Protein AF-A0A940USJ8-F1 (afdb_monomer)

Secondary structure (DSSP, 8-state):
-----------------SSSS-TTB----GGGHHHHHHHHHHHHHTT--HHHHHHHHTBTT----GGGTT---TT--TTSTTT-TTSHHHHHHHHHHHHHTHHHHHHHHHHH---HHHHHHHHHHHHTTTT----EEHHHHHHHHHHS-STTHHHHHHHHHHHHHHHHHHT--GGG-EE-TTS-BTTTTB-HHHHHHH---SSSSS---TTSHHHHHHHHHHHHHHTT--TT-HHHHHHHHHHHSS-HHHHHHHHHHHHHHHS----

Structure (mmCIF, N/CA/C/O backbone):
data_AF-A0A940USJ8-F1
#
_entry.id   AF-A0A940USJ8-F1
#
loop_
_atom_site.group_PDB
_atom_site.id
_atom_site.type_symbol
_atom_site.label_atom_id
_atom_site.label_alt_id
_atom_site.label_comp_id
_atom_site.label_asym_id
_atom_site.label_entity_id
_atom_site.label_seq_i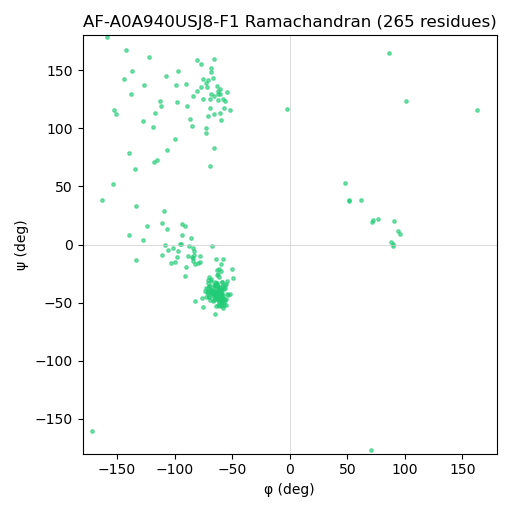d
_atom_site.pdbx_PDB_ins_code
_atom_site.Cartn_x
_atom_site.Cartn_y
_atom_site.Cartn_z
_atom_site.occupancy
_atom_site.B_iso_or_equiv
_atom_site.auth_seq_id
_atom_site.auth_comp_id
_atom_site.auth_asym_id
_atom_site.auth_atom_id
_atom_site.pdbx_PDB_model_num
ATOM 1 N N . MET A 1 1 ? 28.687 -50.862 -73.083 1.00 39.03 1 MET A N 1
ATOM 2 C CA . MET A 1 1 ? 29.934 -50.307 -72.510 1.00 39.03 1 MET A CA 1
ATOM 3 C C . MET A 1 1 ? 29.556 -49.550 -71.235 1.00 39.03 1 MET A C 1
ATOM 5 O O . MET A 1 1 ? 28.632 -48.756 -71.301 1.00 39.03 1 MET A O 1
ATOM 9 N N . ARG A 1 2 ? 30.166 -49.928 -70.097 1.00 40.44 2 ARG A N 1
ATOM 10 C CA . ARG A 1 2 ? 30.132 -49.357 -68.721 1.00 40.44 2 ARG A CA 1
ATOM 11 C C . ARG A 1 2 ? 29.301 -48.071 -68.507 1.00 40.44 2 ARG A C 1
ATOM 13 O O . ARG A 1 2 ? 29.588 -47.053 -69.109 1.00 40.44 2 ARG A O 1
ATOM 20 N N . SER A 1 3 ? 28.243 -48.103 -67.696 1.00 40.50 3 SER A N 1
ATOM 21 C CA . SER A 1 3 ? 28.221 -47.980 -66.218 1.00 40.50 3 SER A CA 1
ATOM 22 C C . SER A 1 3 ? 27.811 -46.575 -65.763 1.00 40.50 3 SER A C 1
ATOM 24 O O . SER A 1 3 ? 28.526 -45.624 -66.061 1.00 40.50 3 SER A O 1
ATOM 26 N N . ARG A 1 4 ? 26.759 -46.473 -64.944 1.00 50.06 4 ARG A N 1
ATOM 27 C CA . ARG A 1 4 ? 26.816 -46.052 -63.527 1.00 50.06 4 ARG A CA 1
ATOM 28 C C . ARG A 1 4 ? 25.423 -45.646 -63.053 1.00 50.06 4 ARG A C 1
ATOM 30 O O . ARG A 1 4 ? 24.848 -44.673 -63.523 1.00 50.06 4 ARG A O 1
ATOM 37 N N . HIS A 1 5 ? 24.922 -46.410 -62.089 1.00 48.16 5 HIS A N 1
ATOM 38 C CA . HIS A 1 5 ? 23.866 -45.977 -61.189 1.00 48.16 5 HIS A CA 1
ATOM 39 C C . HIS A 1 5 ? 24.369 -44.787 -60.367 1.00 48.16 5 HIS A C 1
ATOM 41 O O . HIS A 1 5 ? 25.461 -44.851 -59.800 1.00 48.16 5 HIS A O 1
ATOM 47 N N . ILE A 1 6 ? 23.563 -43.732 -60.287 1.00 50.25 6 ILE A N 1
ATOM 48 C CA . ILE A 1 6 ? 23.700 -42.677 -59.284 1.00 50.25 6 ILE A CA 1
ATOM 49 C C . ILE A 1 6 ? 22.474 -42.811 -58.372 1.00 50.25 6 ILE A C 1
ATOM 51 O O . ILE A 1 6 ? 21.353 -42.725 -58.878 1.00 50.25 6 ILE A O 1
ATOM 55 N N . PRO A 1 7 ? 22.639 -43.064 -57.063 1.00 48.56 7 PRO A N 1
ATOM 56 C CA . PRO A 1 7 ? 21.523 -43.031 -56.135 1.00 48.56 7 PRO A CA 1
ATOM 57 C C . PRO A 1 7 ? 21.164 -41.567 -55.862 1.00 48.56 7 PRO A C 1
ATOM 59 O O . PRO A 1 7 ? 22.016 -40.775 -55.461 1.00 48.56 7 PRO A O 1
ATOM 62 N N . PHE A 1 8 ? 19.902 -41.200 -56.080 1.00 43.88 8 PHE A N 1
ATOM 63 C CA . PHE A 1 8 ? 19.371 -39.929 -55.597 1.00 43.88 8 PHE A CA 1
ATOM 64 C C . PHE A 1 8 ? 19.214 -40.044 -54.077 1.00 43.88 8 PHE A C 1
ATOM 66 O O . PHE A 1 8 ? 18.302 -40.696 -53.571 1.00 43.88 8 PHE A O 1
ATOM 73 N N . ILE A 1 9 ? 20.176 -39.476 -53.353 1.00 49.91 9 ILE A N 1
ATOM 74 C CA . ILE A 1 9 ? 20.142 -39.327 -51.901 1.00 49.91 9 ILE A CA 1
ATOM 75 C C . ILE A 1 9 ? 19.043 -38.319 -51.550 1.00 49.91 9 ILE A C 1
ATOM 77 O O . ILE A 1 9 ? 18.984 -37.223 -52.107 1.00 49.91 9 ILE A O 1
ATOM 81 N N . PHE A 1 10 ? 18.182 -38.713 -50.613 1.00 44.41 10 PHE A N 1
ATOM 82 C CA . PHE A 1 10 ? 17.240 -37.846 -49.916 1.00 44.41 10 PHE A CA 1
ATOM 83 C C . PHE A 1 10 ? 17.974 -36.635 -49.324 1.00 44.41 10 PHE A C 1
ATOM 85 O O . PHE A 1 10 ? 18.768 -36.782 -48.398 1.00 44.41 10 PHE A O 1
ATOM 92 N N . ALA A 1 11 ? 17.660 -35.437 -49.807 1.00 43.72 11 ALA A N 1
ATOM 93 C CA . ALA A 1 11 ? 17.915 -34.196 -49.089 1.00 43.72 11 ALA A CA 1
ATOM 94 C C . ALA A 1 11 ? 16.569 -33.672 -48.579 1.00 43.72 11 ALA A C 1
ATOM 96 O O . ALA A 1 11 ? 15.933 -32.827 -49.202 1.00 43.72 11 ALA A O 1
ATOM 97 N N . VAL A 1 12 ? 16.102 -34.212 -47.450 1.00 43.66 12 VAL A N 1
ATOM 98 C CA . VAL A 1 12 ? 15.112 -33.502 -46.634 1.00 43.66 12 VAL A CA 1
ATOM 99 C C . VAL A 1 12 ? 15.887 -32.373 -45.971 1.00 43.66 12 VAL A C 1
ATOM 101 O O . VAL A 1 12 ? 16.593 -32.586 -44.987 1.00 43.66 12 VAL A O 1
ATOM 104 N N . SER A 1 13 ? 15.840 -31.188 -46.578 1.00 48.38 13 SER A N 1
ATOM 105 C CA . SER A 1 13 ? 16.398 -29.976 -45.994 1.00 48.38 13 SER A CA 1
ATOM 106 C C . SER A 1 13 ? 15.713 -29.713 -44.659 1.00 48.38 13 SER A C 1
ATOM 108 O O . SER A 1 13 ? 14.549 -29.327 -44.583 1.00 48.38 13 SER A O 1
ATOM 110 N N . LEU A 1 14 ? 16.480 -29.959 -43.605 1.00 50.84 14 LEU A N 1
ATOM 111 C CA . LEU A 1 14 ? 16.203 -29.622 -42.225 1.00 50.84 14 LEU A CA 1
ATOM 112 C C . LEU A 1 14 ? 16.196 -28.087 -42.096 1.00 50.84 14 LEU A C 1
ATOM 114 O O . LEU A 1 14 ? 17.203 -27.479 -41.755 1.00 50.84 14 LEU A O 1
ATOM 118 N N . VAL A 1 15 ? 15.074 -27.444 -42.419 1.00 50.72 15 VAL A N 1
ATOM 119 C CA . VAL A 1 15 ? 14.827 -26.031 -42.085 1.00 50.72 15 VAL A CA 1
ATOM 120 C C . VAL A 1 15 ? 13.664 -25.993 -41.109 1.00 50.72 15 VAL A C 1
ATOM 122 O O . VAL A 1 15 ? 12.536 -25.659 -41.454 1.00 50.72 15 VAL A O 1
ATOM 125 N N . LEU A 1 16 ? 13.933 -26.421 -39.879 1.00 50.66 16 LEU A N 1
ATOM 126 C CA . LEU A 1 16 ? 13.013 -26.225 -38.763 1.00 50.66 16 LEU A CA 1
ATOM 127 C C . LEU A 1 16 ? 13.778 -26.184 -37.436 1.00 50.66 16 LEU A C 1
ATOM 129 O O . LEU A 1 16 ? 13.484 -26.919 -36.504 1.00 50.66 16 LEU A O 1
ATOM 133 N N . ILE A 1 17 ? 14.805 -25.337 -37.360 1.00 51.78 17 ILE A N 1
ATOM 134 C CA . ILE A 1 17 ? 15.464 -24.999 -36.094 1.00 51.78 17 ILE A CA 1
ATOM 135 C C . ILE A 1 17 ? 15.768 -23.501 -36.113 1.00 51.78 17 ILE A C 1
ATOM 137 O O . ILE A 1 17 ? 16.884 -23.121 -36.419 1.00 51.78 17 ILE A O 1
ATOM 141 N N . PHE A 1 18 ? 14.764 -22.656 -35.858 1.00 48.06 18 PHE A N 1
ATOM 142 C CA . PHE A 1 18 ? 14.950 -21.266 -35.392 1.00 48.06 18 PHE A CA 1
ATOM 143 C C . PHE A 1 18 ? 13.657 -20.679 -34.781 1.00 48.06 18 PHE A C 1
ATOM 145 O O . PHE A 1 18 ? 13.347 -19.511 -34.967 1.00 48.06 18 PHE A O 1
ATOM 152 N N . VAL A 1 19 ? 12.873 -21.477 -34.041 1.00 49.56 19 VAL A N 1
ATOM 153 C CA . VAL A 1 19 ? 11.724 -20.958 -33.252 1.00 49.56 19 VAL A CA 1
ATOM 154 C C . VAL A 1 19 ? 11.718 -21.528 -31.825 1.00 49.56 19 VAL A C 1
ATOM 156 O O . VAL A 1 19 ? 10.674 -21.779 -31.242 1.00 49.56 19 VAL A O 1
ATOM 159 N N . LEU A 1 20 ? 12.891 -21.788 -31.242 1.00 47.47 20 LEU A N 1
ATOM 160 C CA . LEU A 1 20 ? 12.992 -22.320 -29.870 1.00 47.47 20 LEU A CA 1
ATOM 161 C C . LEU A 1 20 ? 13.859 -21.465 -28.931 1.00 47.47 20 LEU A C 1
ATOM 163 O O . LEU A 1 20 ? 14.241 -21.945 -27.870 1.00 47.47 20 LEU A O 1
ATOM 167 N N . ALA A 1 21 ? 14.156 -20.209 -29.287 1.00 46.72 21 ALA A N 1
ATOM 168 C CA . ALA A 1 21 ? 14.971 -19.324 -28.444 1.00 46.72 21 ALA A CA 1
ATOM 169 C C . ALA A 1 21 ? 14.173 -18.306 -27.599 1.00 46.72 21 ALA A C 1
ATOM 171 O O . ALA A 1 21 ? 14.727 -17.783 -26.640 1.00 46.72 21 ALA A O 1
ATOM 172 N N . ASP A 1 22 ? 12.886 -18.063 -27.873 1.00 53.19 22 ASP A N 1
ATOM 173 C CA . ASP A 1 22 ? 12.157 -16.928 -27.267 1.00 53.19 22 ASP A CA 1
ATOM 174 C C . ASP A 1 22 ? 11.068 -17.292 -26.251 1.00 53.19 22 ASP A C 1
ATOM 176 O O . ASP A 1 22 ? 10.224 -16.469 -25.917 1.00 53.19 22 ASP A O 1
ATOM 180 N N . LEU A 1 23 ? 11.083 -18.502 -25.687 1.00 54.12 23 LEU A N 1
ATOM 181 C CA . LEU A 1 23 ? 10.132 -18.839 -24.613 1.00 54.12 23 LEU A CA 1
ATOM 182 C C . LEU A 1 23 ? 10.521 -18.260 -23.241 1.00 54.12 23 LEU A C 1
ATOM 184 O O . LEU A 1 23 ? 9.711 -18.306 -22.320 1.00 54.12 23 LEU A O 1
ATOM 188 N N . ASN A 1 24 ? 11.734 -17.713 -23.101 1.00 64.31 24 ASN A N 1
ATOM 189 C CA . ASN A 1 24 ? 12.265 -17.233 -21.820 1.00 64.31 24 ASN A CA 1
ATOM 190 C C . ASN A 1 24 ? 12.355 -15.704 -21.702 1.00 64.31 24 ASN A C 1
ATOM 192 O O . ASN A 1 24 ? 12.769 -15.219 -20.651 1.00 64.31 24 ASN A O 1
ATOM 196 N N . HIS A 1 25 ? 11.959 -14.953 -22.734 1.00 78.81 25 HIS A N 1
ATOM 197 C CA . HIS A 1 25 ? 11.956 -13.491 -22.703 1.00 78.81 25 HIS A CA 1
ATOM 198 C C . HIS A 1 25 ? 10.533 -12.945 -22.605 1.00 78.81 25 HIS A C 1
ATOM 200 O O . HIS A 1 25 ? 9.595 -13.514 -23.166 1.00 78.81 25 HIS A O 1
ATOM 206 N N . ALA A 1 26 ? 10.362 -11.833 -21.893 1.00 86.44 26 ALA A N 1
ATOM 207 C CA . ALA A 1 26 ? 9.097 -11.116 -21.894 1.00 86.44 26 ALA A CA 1
ATOM 208 C C . ALA A 1 26 ? 8.740 -10.653 -23.308 1.00 86.44 26 ALA A C 1
ATOM 210 O O . ALA A 1 26 ? 9.523 -9.984 -23.981 1.00 86.44 26 ALA A O 1
ATOM 211 N N . TYR A 1 27 ? 7.516 -10.964 -23.727 1.00 89.50 27 TYR A N 1
ATOM 212 C CA . TYR A 1 27 ? 6.930 -10.365 -24.914 1.00 89.50 27 TYR A CA 1
ATOM 213 C C . TYR A 1 27 ? 6.193 -9.081 -24.526 1.00 89.50 27 TYR A C 1
ATOM 215 O O . TYR A 1 27 ? 5.224 -9.109 -23.764 1.00 89.50 27 TYR A O 1
ATOM 223 N N . VAL A 1 28 ? 6.636 -7.958 -25.086 1.00 92.62 28 VAL A N 1
ATOM 224 C CA . VAL A 1 28 ? 5.961 -6.663 -24.982 1.00 92.62 28 VAL A CA 1
ATOM 225 C C . VAL A 1 28 ? 5.454 -6.301 -26.372 1.00 92.62 28 VAL A C 1
ATOM 227 O O . VAL A 1 28 ? 6.231 -6.273 -27.324 1.00 92.62 28 VAL A O 1
ATOM 230 N N . ASP A 1 29 ? 4.147 -6.053 -26.496 1.00 93.38 29 ASP A N 1
ATOM 231 C CA . ASP A 1 29 ? 3.552 -5.626 -27.767 1.00 93.38 29 ASP A CA 1
ATOM 232 C C . ASP A 1 29 ? 4.288 -4.371 -28.280 1.00 93.38 29 ASP A C 1
ATOM 234 O O . ASP A 1 29 ? 4.468 -3.429 -27.497 1.00 93.38 29 ASP A O 1
ATOM 238 N N . PRO A 1 30 ? 4.707 -4.324 -29.562 1.00 95.88 30 PRO A N 1
ATOM 239 C CA . PRO A 1 30 ? 5.408 -3.177 -30.137 1.00 95.88 30 PRO A CA 1
ATOM 240 C C . PRO A 1 30 ? 4.735 -1.823 -29.885 1.00 95.88 30 PRO A C 1
ATOM 242 O O . PRO A 1 30 ? 5.433 -0.818 -29.761 1.00 95.88 30 PRO A O 1
ATOM 245 N N . VAL A 1 31 ? 3.404 -1.779 -29.741 1.00 96.00 31 VAL A N 1
ATOM 246 C CA . VAL A 1 31 ? 2.665 -0.545 -29.414 1.00 96.00 31 VAL A CA 1
ATOM 247 C C . VAL A 1 31 ? 3.065 0.062 -28.059 1.00 96.00 31 VAL A C 1
ATOM 249 O O . VAL A 1 31 ? 2.862 1.251 -27.823 1.00 96.00 31 VAL A O 1
ATOM 252 N N . TYR A 1 32 ? 3.646 -0.736 -27.161 1.00 96.69 32 TYR A N 1
ATOM 253 C CA . TYR A 1 32 ? 4.083 -0.328 -25.826 1.00 96.69 32 TYR A CA 1
ATOM 254 C C . TYR A 1 32 ? 5.595 -0.089 -25.724 1.00 96.69 32 TYR A C 1
ATOM 256 O O . TYR A 1 32 ? 6.074 0.326 -24.664 1.00 96.69 32 TYR A O 1
ATOM 264 N N . GLN A 1 33 ? 6.356 -0.322 -26.797 1.00 95.69 33 GLN A N 1
ATOM 265 C CA . GLN A 1 33 ? 7.817 -0.281 -26.746 1.00 95.69 33 GLN A CA 1
ATOM 266 C C . GLN A 1 33 ? 8.356 1.120 -26.427 1.00 95.69 33 GLN A C 1
ATOM 268 O O . GLN A 1 33 ? 9.269 1.250 -25.614 1.00 95.69 33 GLN A O 1
ATOM 273 N N . ASP A 1 34 ? 7.764 2.174 -26.991 1.00 96.38 34 ASP A N 1
ATOM 274 C CA . ASP A 1 34 ? 8.195 3.553 -26.727 1.00 96.38 34 ASP A CA 1
ATOM 275 C C . ASP A 1 34 ? 7.987 3.944 -25.258 1.00 96.38 34 ASP A C 1
ATOM 277 O O . ASP A 1 34 ? 8.869 4.536 -24.629 1.00 96.38 34 ASP A O 1
ATOM 281 N N . GLY A 1 35 ? 6.856 3.543 -24.671 1.00 97.12 35 GLY A N 1
ATOM 282 C CA . GLY A 1 35 ? 6.578 3.760 -23.253 1.00 97.12 35 GLY A CA 1
ATOM 283 C C . GLY A 1 35 ? 7.529 2.977 -22.343 1.00 97.12 35 GLY A C 1
ATOM 284 O O . GLY A 1 35 ? 7.972 3.498 -21.317 1.00 97.12 35 GLY A O 1
ATOM 285 N N . LEU A 1 36 ? 7.894 1.750 -22.730 1.00 97.81 36 LEU A N 1
ATOM 286 C CA . LEU A 1 36 ? 8.891 0.951 -22.016 1.00 97.81 36 LEU A CA 1
ATOM 287 C C . LEU A 1 36 ? 10.286 1.586 -22.098 1.00 97.81 36 LEU A C 1
ATOM 289 O O . LEU A 1 36 ? 10.973 1.671 -21.080 1.00 97.81 36 LEU A O 1
ATOM 293 N N . ASN A 1 37 ? 10.681 2.086 -23.269 1.00 96.81 37 ASN A N 1
ATOM 294 C CA . ASN A 1 37 ? 11.950 2.788 -23.457 1.00 96.81 37 ASN A CA 1
ATOM 295 C C . ASN A 1 37 ? 12.017 4.051 -22.583 1.00 96.81 37 ASN A C 1
ATOM 297 O O . ASN A 1 37 ? 13.026 4.291 -21.918 1.00 96.81 37 ASN A O 1
ATOM 301 N N . LEU A 1 38 ? 10.930 4.828 -22.522 1.00 96.88 38 LEU A N 1
ATOM 302 C CA . LEU A 1 38 ? 10.842 6.008 -21.661 1.00 96.88 38 LEU A CA 1
ATOM 303 C C . LEU A 1 38 ? 10.936 5.645 -20.171 1.00 96.88 38 LEU A C 1
ATOM 305 O O . LEU A 1 38 ? 11.656 6.307 -19.424 1.00 96.88 38 LEU A O 1
ATOM 309 N N . LEU A 1 39 ? 10.242 4.588 -19.734 1.00 98.12 39 LEU A N 1
ATOM 310 C CA . LEU A 1 39 ? 10.339 4.094 -18.359 1.00 98.12 39 LEU A CA 1
ATOM 311 C C . LEU A 1 39 ? 11.780 3.691 -18.013 1.00 98.12 39 LEU A C 1
ATOM 313 O O . LEU A 1 39 ? 12.292 4.112 -16.977 1.00 98.12 39 LEU A O 1
ATOM 317 N N . GLN A 1 40 ? 12.447 2.918 -18.873 1.00 98.25 40 GLN A N 1
ATOM 318 C CA . GLN A 1 40 ? 13.834 2.504 -18.647 1.00 98.25 40 GLN A CA 1
ATOM 319 C C . GLN A 1 40 ? 14.789 3.703 -18.594 1.00 98.25 40 GLN A C 1
ATOM 321 O O . GLN A 1 40 ? 15.638 3.758 -17.707 1.00 98.25 40 GLN A O 1
ATOM 326 N N . LEU A 1 41 ? 14.602 4.704 -19.459 1.00 97.56 41 LEU A N 1
ATOM 327 C CA . LEU A 1 41 ? 15.381 5.942 -19.425 1.00 97.56 41 LEU A CA 1
ATOM 328 C C . LEU A 1 41 ? 15.216 6.687 -18.088 1.00 97.56 41 LEU A C 1
ATOM 330 O O . LEU A 1 41 ? 16.193 7.164 -17.509 1.00 97.56 41 LEU A O 1
ATOM 334 N N . ASP A 1 42 ? 13.989 6.788 -17.574 1.00 97.12 42 ASP A N 1
ATOM 335 C CA . ASP A 1 42 ? 13.722 7.436 -16.286 1.00 97.12 42 ASP A CA 1
ATOM 336 C C . ASP A 1 42 ? 14.283 6.640 -15.098 1.00 97.12 42 ASP A C 1
ATOM 338 O O . ASP A 1 42 ? 14.714 7.237 -14.109 1.00 97.12 42 ASP A O 1
ATOM 342 N N . LEU A 1 43 ? 14.340 5.310 -15.192 1.00 98.19 43 LEU A N 1
ATOM 343 C CA . LEU A 1 43 ? 15.004 4.466 -14.198 1.00 98.19 43 LEU A CA 1
ATOM 344 C C . LEU A 1 43 ? 16.531 4.623 -14.253 1.00 98.19 43 LEU A C 1
ATOM 346 O O . LEU A 1 43 ? 17.166 4.760 -13.209 1.00 98.19 43 LEU A O 1
ATOM 350 N N . GLN A 1 44 ? 17.131 4.712 -15.441 1.00 97.94 44 GLN A N 1
ATOM 351 C CA . GLN A 1 44 ? 18.568 4.986 -15.579 1.00 97.94 44 GLN A CA 1
ATOM 352 C C . GLN A 1 44 ? 18.962 6.320 -14.936 1.00 97.94 44 GLN A C 1
ATOM 354 O O . GLN A 1 44 ? 19.952 6.386 -14.207 1.00 97.94 44 GLN A O 1
ATOM 359 N N . LYS A 1 45 ? 18.149 7.374 -15.107 1.00 96.81 45 LYS A N 1
ATOM 360 C CA . LYS A 1 45 ? 18.353 8.668 -14.422 1.00 96.81 45 LYS A CA 1
ATOM 361 C C . LYS A 1 45 ? 18.314 8.557 -12.895 1.00 96.81 45 LYS A C 1
ATOM 363 O O . LYS A 1 45 ? 18.863 9.414 -12.210 1.00 96.81 45 LYS A O 1
ATOM 368 N N . GLN A 1 46 ? 17.668 7.523 -12.360 1.00 95.12 46 GLN A N 1
ATOM 369 C CA . GLN A 1 46 ? 17.605 7.232 -10.927 1.00 95.12 46 GLN A CA 1
ATOM 370 C C . GLN A 1 46 ? 18.695 6.260 -10.448 1.00 95.12 46 GLN A C 1
ATOM 372 O O . GLN A 1 46 ? 18.670 5.848 -9.289 1.00 95.12 46 GLN A O 1
ATOM 377 N N . GLY A 1 47 ? 19.662 5.922 -11.308 1.00 95.81 47 GLY A N 1
ATOM 378 C CA . GLY A 1 47 ? 20.850 5.149 -10.946 1.00 95.81 47 GLY A CA 1
ATOM 379 C C . GLY A 1 47 ? 20.758 3.646 -11.208 1.00 95.81 47 GLY A C 1
ATOM 380 O O . GLY A 1 47 ? 21.649 2.919 -10.774 1.00 95.81 47 GLY A O 1
ATOM 381 N N . PHE A 1 48 ? 19.721 3.168 -11.903 1.00 97.75 48 PHE A N 1
ATOM 382 C CA . PHE A 1 48 ? 19.665 1.775 -12.352 1.00 97.75 48 PHE A CA 1
ATOM 383 C C . PHE A 1 48 ? 20.559 1.557 -13.577 1.00 97.75 48 PHE A C 1
ATOM 385 O O . PHE A 1 48 ? 20.554 2.344 -14.525 1.00 97.75 48 PHE A O 1
ATOM 392 N N . THR A 1 49 ? 21.321 0.470 -13.571 1.00 97.94 49 THR A N 1
ATOM 393 C CA . THR A 1 49 ? 22.169 0.068 -14.698 1.00 97.94 49 THR A CA 1
ATOM 394 C C . THR A 1 49 ? 21.338 -0.564 -15.814 1.00 97.94 49 THR A C 1
ATOM 396 O O . THR A 1 49 ? 20.281 -1.144 -15.573 1.00 97.94 49 THR A O 1
ATOM 399 N N . SER A 1 50 ? 21.830 -0.513 -17.055 1.00 96.44 50 SER A N 1
ATOM 400 C CA . SER A 1 50 ? 21.163 -1.182 -18.183 1.00 96.44 50 SER A CA 1
ATOM 401 C C . SER A 1 50 ? 21.015 -2.691 -17.975 1.00 96.44 50 SER A C 1
ATOM 403 O O . SER A 1 50 ? 20.030 -3.268 -18.425 1.00 96.44 50 SER A O 1
ATOM 405 N N . GLU A 1 51 ? 21.961 -3.327 -17.279 1.00 96.25 51 GLU A N 1
ATOM 406 C CA . GLU A 1 51 ? 21.900 -4.753 -16.942 1.00 96.25 51 GLU A CA 1
ATOM 407 C C . GLU A 1 51 ? 20.743 -5.053 -15.980 1.00 96.25 51 GLU A C 1
ATOM 409 O O . GLU A 1 51 ? 19.933 -5.934 -16.258 1.00 96.25 51 GLU A O 1
ATOM 414 N N . GLU A 1 52 ? 20.593 -4.275 -14.902 1.00 96.25 52 GLU A N 1
ATOM 415 C CA . GLU A 1 52 ? 19.472 -4.426 -13.962 1.00 96.25 52 GLU A CA 1
ATOM 416 C C . GLU A 1 52 ? 18.119 -4.282 -14.663 1.00 96.25 52 GLU A C 1
ATOM 418 O O . GLU A 1 52 ? 17.209 -5.079 -14.435 1.00 96.25 52 GLU A O 1
ATOM 423 N N . LEU A 1 53 ? 17.988 -3.288 -15.543 1.00 97.50 53 LEU A N 1
ATOM 424 C CA . LEU A 1 53 ? 16.749 -3.063 -16.284 1.00 97.50 53 LEU A CA 1
ATOM 425 C C . LEU A 1 53 ? 16.486 -4.169 -17.305 1.00 97.50 53 LEU A C 1
ATOM 427 O O . LEU A 1 53 ? 15.347 -4.614 -17.430 1.00 97.50 53 LEU A O 1
ATOM 431 N N . THR A 1 54 ? 17.526 -4.661 -17.980 1.00 95.19 54 THR A N 1
ATOM 432 C CA . THR A 1 54 ? 17.409 -5.795 -18.906 1.00 95.19 54 THR A CA 1
ATOM 433 C C . THR A 1 54 ? 16.933 -7.042 -18.167 1.00 95.19 54 THR A C 1
ATOM 435 O O . THR A 1 54 ? 15.991 -7.684 -18.627 1.00 95.19 54 THR A O 1
ATOM 438 N N . ASN A 1 55 ? 17.509 -7.339 -16.998 1.00 94.50 55 ASN A N 1
ATOM 439 C CA . ASN A 1 55 ? 17.125 -8.486 -16.174 1.00 94.50 55 ASN A CA 1
ATOM 440 C C . ASN A 1 55 ? 15.658 -8.417 -15.733 1.00 94.50 55 ASN A C 1
ATOM 442 O O . ASN A 1 55 ? 14.977 -9.435 -15.720 1.00 94.50 55 ASN A O 1
ATOM 446 N N . VAL A 1 56 ? 15.156 -7.226 -15.395 1.00 96.88 56 VAL A N 1
ATOM 447 C CA . VAL A 1 56 ? 13.758 -7.046 -14.981 1.00 96.88 56 VAL A CA 1
ATOM 448 C C . VAL A 1 56 ? 12.805 -7.098 -16.174 1.00 96.88 56 VAL A C 1
ATOM 450 O O . VAL A 1 56 ? 11.844 -7.859 -16.159 1.00 96.88 56 VAL A O 1
ATOM 453 N N . PHE A 1 57 ? 13.031 -6.286 -17.206 1.00 97.12 57 PHE A N 1
ATOM 454 C CA . PHE A 1 57 ? 12.050 -6.096 -18.280 1.00 97.12 57 PHE A CA 1
ATOM 455 C C . PHE A 1 57 ? 12.117 -7.151 -19.384 1.00 97.12 57 PHE A C 1
ATOM 457 O O . PHE A 1 57 ? 11.196 -7.220 -20.194 1.00 97.12 57 PHE A O 1
ATOM 464 N N . SER A 1 58 ? 13.156 -7.988 -19.391 1.00 95.06 58 SER A N 1
ATOM 465 C CA . SER A 1 58 ? 13.233 -9.162 -20.268 1.00 95.06 58 SER A CA 1
ATOM 466 C C . SER A 1 58 ? 12.806 -10.451 -19.564 1.00 95.06 58 SER A C 1
ATOM 468 O O . SER A 1 58 ? 12.714 -11.480 -20.225 1.00 95.06 58 SER A O 1
ATOM 470 N N . ASP A 1 59 ? 12.521 -10.431 -18.256 1.00 96.56 59 ASP A N 1
ATOM 471 C CA . ASP A 1 59 ? 12.006 -11.599 -17.533 1.00 96.56 59 ASP A CA 1
ATOM 472 C C . ASP A 1 59 ? 10.646 -12.019 -18.108 1.00 96.56 59 ASP A C 1
ATOM 474 O O . ASP A 1 59 ? 9.735 -11.202 -18.209 1.00 96.56 59 ASP A O 1
ATOM 478 N N . SER A 1 60 ? 10.482 -13.302 -18.440 1.00 95.88 60 SER A N 1
ATOM 479 C CA . SER A 1 60 ? 9.239 -13.886 -18.982 1.00 95.88 60 SER A CA 1
ATOM 480 C C . SER A 1 60 ? 7.947 -13.562 -18.205 1.00 95.88 60 SER A C 1
ATOM 482 O O . SER A 1 60 ? 6.847 -13.666 -18.753 1.00 95.88 60 SER A O 1
ATOM 484 N N . ARG A 1 61 ? 8.046 -13.169 -16.928 1.00 97.12 61 ARG A N 1
ATOM 485 C CA . ARG A 1 61 ? 6.912 -12.791 -16.067 1.00 97.12 61 ARG A CA 1
ATOM 486 C C . ARG A 1 61 ? 6.476 -11.336 -16.250 1.00 97.12 61 ARG A C 1
ATOM 488 O O . ARG A 1 61 ? 5.390 -10.970 -15.784 1.00 97.12 61 ARG A O 1
ATOM 495 N N . PHE A 1 62 ? 7.284 -10.503 -16.902 1.00 98.06 62 PHE A N 1
ATOM 496 C CA . PHE A 1 62 ? 6.920 -9.126 -17.205 1.00 98.06 62 PHE A CA 1
ATOM 497 C C . PHE A 1 62 ? 5.812 -9.076 -18.253 1.00 98.06 62 PHE A C 1
ATOM 499 O O . PHE A 1 62 ? 5.909 -9.656 -19.331 1.00 98.06 62 PHE A O 1
ATOM 506 N N . GLN A 1 63 ? 4.724 -8.390 -17.906 1.00 96.81 63 GLN A N 1
ATOM 507 C CA . GLN A 1 63 ? 3.541 -8.259 -18.748 1.00 96.81 63 GLN A CA 1
ATOM 508 C C . GLN A 1 63 ? 2.934 -6.867 -18.584 1.00 96.81 63 GLN A C 1
ATOM 510 O O . GLN A 1 63 ? 2.869 -6.326 -17.478 1.00 96.81 63 GLN A O 1
ATOM 515 N N . VAL A 1 64 ? 2.436 -6.312 -19.688 1.00 97.31 64 VAL A N 1
ATOM 516 C CA . VAL A 1 64 ? 1.624 -5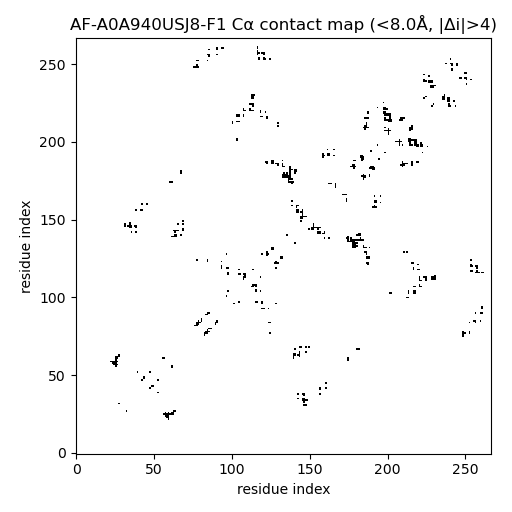.091 -19.692 1.00 97.31 64 VAL A CA 1
ATOM 517 C C . VAL A 1 64 ? 0.148 -5.483 -19.564 1.00 97.31 64 VAL A C 1
ATOM 519 O O . VAL A 1 64 ? -0.306 -6.430 -20.203 1.00 97.31 64 VAL A O 1
ATOM 522 N N . TYR A 1 65 ? -0.622 -4.753 -18.755 1.00 96.62 65 TYR A N 1
ATOM 523 C CA . TYR A 1 65 ? -2.031 -5.030 -18.440 1.00 96.62 65 TYR A CA 1
ATOM 524 C C . TYR A 1 65 ? -2.973 -3.903 -18.903 1.00 96.62 65 TYR A C 1
ATOM 526 O O . TYR A 1 65 ? -3.535 -3.189 -18.068 1.00 96.62 65 TYR A O 1
ATOM 534 N N . PRO A 1 66 ? -3.207 -3.708 -20.213 1.00 95.62 66 PRO A N 1
ATOM 535 C CA . PRO A 1 66 ? -3.918 -2.530 -20.722 1.00 95.62 66 PRO A CA 1
ATOM 536 C C . PRO A 1 66 ? -5.299 -2.295 -20.090 1.00 95.62 66 PRO A C 1
ATOM 538 O O . PRO A 1 66 ? -5.713 -1.153 -19.881 1.00 95.62 66 PRO A O 1
ATOM 541 N N . HIS A 1 67 ? -5.994 -3.367 -19.693 1.00 94.12 67 HIS A N 1
ATOM 542 C CA . HIS A 1 67 ? -7.322 -3.321 -19.071 1.00 94.12 67 HIS A CA 1
ATOM 543 C C . HIS A 1 67 ? -7.371 -2.619 -17.705 1.00 94.12 67 HIS A C 1
ATOM 545 O O . HIS A 1 67 ? -8.467 -2.354 -17.204 1.00 94.12 67 HIS A O 1
ATOM 551 N N . ILE A 1 68 ? -6.232 -2.327 -17.066 1.00 94.06 68 ILE A N 1
ATOM 552 C CA . ILE A 1 68 ? -6.209 -1.641 -15.763 1.00 94.06 68 ILE A CA 1
ATOM 553 C C . ILE A 1 68 ? -6.140 -0.115 -15.882 1.00 94.06 68 ILE A C 1
ATOM 555 O O . ILE A 1 68 ? -6.510 0.569 -14.931 1.00 94.06 68 ILE A O 1
ATOM 559 N N . VAL A 1 69 ? -5.715 0.436 -17.025 1.00 90.94 69 VAL A N 1
ATOM 560 C CA . VAL A 1 69 ? -5.456 1.883 -17.184 1.00 90.94 69 VAL A CA 1
ATOM 561 C C . VAL A 1 69 ? -6.732 2.717 -17.020 1.00 90.94 69 VAL A C 1
ATOM 563 O O . VAL A 1 69 ? -6.702 3.807 -16.450 1.00 90.94 69 VAL A O 1
ATOM 566 N N . GLY A 1 70 ? -7.878 2.177 -17.445 1.00 85.44 70 GLY A N 1
ATOM 567 C CA . GLY A 1 70 ? -9.190 2.815 -17.288 1.00 85.44 70 GLY A CA 1
ATOM 568 C C . GLY A 1 70 ? -9.856 2.600 -15.924 1.00 85.44 70 GLY A C 1
ATOM 569 O O . GLY A 1 70 ? -10.919 3.170 -15.670 1.00 85.44 70 GLY A O 1
ATOM 570 N N . LYS A 1 71 ? -9.284 1.778 -15.032 1.00 88.31 71 LYS A N 1
ATOM 571 C CA . LYS A 1 71 ? -9.904 1.500 -13.732 1.00 88.31 71 LYS A CA 1
ATOM 572 C C . LYS A 1 71 ? -9.827 2.724 -12.825 1.00 88.31 71 LYS A C 1
ATOM 574 O O . LYS A 1 71 ? -8.822 3.430 -12.756 1.00 88.31 71 LYS A O 1
ATOM 579 N N . THR A 1 72 ? -10.897 2.954 -12.069 1.00 78.19 72 THR A N 1
ATOM 580 C CA . THR A 1 72 ? -10.918 3.966 -11.011 1.00 78.19 72 THR A CA 1
ATOM 581 C C . THR A 1 72 ? -11.362 3.324 -9.704 1.00 78.19 72 THR A C 1
ATOM 583 O O . THR A 1 72 ? -12.295 2.528 -9.686 1.00 78.19 72 THR A O 1
ATOM 586 N N . GLY A 1 73 ? -10.684 3.667 -8.607 1.00 69.00 73 GLY A N 1
ATOM 587 C CA . GLY A 1 73 ? -11.136 3.342 -7.248 1.00 69.00 73 GLY A CA 1
ATOM 588 C C . GLY A 1 73 ? -12.117 4.374 -6.679 1.00 69.00 73 GLY A C 1
ATOM 589 O O . GLY A 1 73 ? -12.453 4.317 -5.501 1.00 69.00 73 GLY A O 1
ATOM 590 N N . LYS A 1 74 ? -12.542 5.361 -7.483 1.00 65.50 74 LYS A N 1
ATOM 591 C CA . LYS A 1 74 ? -13.400 6.459 -7.024 1.00 65.50 74 LYS A CA 1
ATOM 592 C C . LYS A 1 74 ? -14.841 5.971 -6.846 1.00 65.50 74 LYS A C 1
ATOM 594 O O . LYS A 1 74 ? -15.340 5.195 -7.652 1.00 65.50 74 LYS A O 1
ATOM 599 N N . GLY A 1 75 ? -15.518 6.479 -5.814 1.00 67.94 75 GLY A N 1
ATOM 600 C CA . GLY A 1 75 ? -16.956 6.264 -5.603 1.00 67.94 75 GLY A CA 1
ATOM 601 C C . GLY A 1 75 ? -17.328 5.090 -4.693 1.00 67.94 75 GLY A C 1
ATOM 602 O O . GLY A 1 75 ? -18.502 4.724 -4.633 1.00 67.94 75 GLY A O 1
ATOM 603 N N . MET A 1 76 ? -16.372 4.500 -3.967 1.00 83.94 76 MET A N 1
ATOM 604 C CA . MET A 1 76 ? -16.699 3.510 -2.941 1.00 83.94 76 MET A CA 1
ATOM 605 C C . MET A 1 76 ? -17.471 4.166 -1.791 1.00 83.94 76 MET A C 1
ATOM 607 O O . MET A 1 76 ? -17.028 5.161 -1.226 1.00 83.94 76 MET A O 1
ATOM 611 N N . ASN A 1 77 ? -18.621 3.589 -1.437 1.00 91.75 77 ASN A N 1
ATOM 612 C CA . ASN A 1 77 ? -19.359 3.954 -0.233 1.00 91.75 77 ASN A CA 1
ATOM 613 C C . ASN A 1 77 ? -19.061 2.935 0.873 1.00 91.75 77 ASN A C 1
ATOM 615 O O . ASN A 1 77 ? -19.750 1.913 0.993 1.00 91.75 77 ASN A O 1
ATOM 619 N N . TYR A 1 78 ? -18.035 3.221 1.672 1.00 94.38 78 TYR A N 1
ATOM 620 C CA . TYR A 1 78 ? -17.543 2.356 2.751 1.00 94.38 78 TYR A CA 1
ATOM 621 C C . TYR A 1 78 ? -18.582 2.141 3.864 1.00 94.38 78 TYR A C 1
ATOM 623 O O . TYR A 1 78 ? -18.600 1.102 4.522 1.00 94.38 78 TYR A O 1
ATOM 631 N N . LEU A 1 79 ? -19.501 3.095 4.036 1.00 95.44 79 LEU A N 1
ATOM 632 C CA . LEU A 1 79 ? -20.590 3.033 5.016 1.00 95.44 79 LEU A CA 1
ATOM 633 C C . LEU A 1 79 ? -21.852 2.335 4.482 1.00 95.44 79 LEU A C 1
ATOM 635 O O . LEU A 1 79 ? -22.839 2.193 5.203 1.00 95.44 79 LEU A O 1
ATOM 639 N N . SER A 1 80 ? -21.855 1.885 3.224 1.00 95.25 80 SER A N 1
ATOM 640 C CA . SER A 1 80 ? -23.005 1.176 2.663 1.00 95.25 80 SER A CA 1
ATOM 641 C C . SER A 1 80 ? -23.208 -0.197 3.314 1.00 95.25 80 SER A C 1
ATOM 643 O O . SER A 1 80 ? -22.254 -0.905 3.646 1.00 95.25 80 SER A O 1
ATOM 645 N N . LYS A 1 81 ? -24.472 -0.639 3.400 1.00 93.69 81 LYS A N 1
ATOM 646 C CA . LYS A 1 81 ? -24.808 -2.011 3.829 1.00 93.69 81 LYS A CA 1
ATOM 647 C C . LYS A 1 81 ? -24.100 -3.073 2.980 1.00 93.69 81 LYS A C 1
ATOM 649 O O . LYS A 1 81 ? -23.708 -4.101 3.515 1.00 93.69 81 LYS A O 1
ATOM 654 N N . ARG A 1 82 ? -23.904 -2.803 1.681 1.00 92.88 82 ARG A N 1
ATOM 655 C CA . ARG A 1 82 ? -23.195 -3.690 0.746 1.00 92.88 82 ARG A CA 1
ATOM 656 C C . ARG A 1 82 ? -21.717 -3.852 1.103 1.00 92.88 82 ARG A C 1
ATOM 658 O O . ARG A 1 82 ? -21.206 -4.958 0.996 1.00 92.88 82 ARG A O 1
ATOM 665 N N . PHE A 1 83 ? -21.040 -2.776 1.508 1.00 94.56 83 PHE A N 1
ATOM 666 C CA . PHE A 1 83 ? -19.649 -2.860 1.964 1.00 94.56 83 PHE A CA 1
ATOM 667 C C . PHE A 1 83 ? -19.551 -3.553 3.336 1.00 94.56 83 PHE A C 1
ATOM 669 O O . PHE A 1 83 ? -18.596 -4.278 3.615 1.00 94.56 83 PHE A O 1
ATOM 676 N N . GLY A 1 84 ? -20.562 -3.365 4.191 1.00 96.50 84 GLY A N 1
ATOM 677 C CA . GLY A 1 84 ? -20.725 -4.141 5.421 1.00 96.50 84 GLY A CA 1
ATOM 678 C C . GLY A 1 84 ? -19.724 -3.795 6.527 1.00 96.50 84 GLY A C 1
ATOM 679 O O . GLY A 1 84 ? -19.520 -4.616 7.426 1.00 96.50 84 GLY A O 1
ATOM 680 N N . LEU A 1 85 ? -19.111 -2.602 6.489 1.00 97.69 85 LEU A N 1
ATOM 681 C CA . LEU A 1 85 ? -18.109 -2.159 7.470 1.00 97.69 85 LEU A CA 1
ATOM 682 C C . LEU A 1 85 ? -18.652 -2.220 8.900 1.00 97.69 85 LEU A C 1
ATOM 684 O O . LEU A 1 85 ? -18.018 -2.810 9.766 1.00 97.69 85 LEU A O 1
ATOM 688 N N . LEU A 1 86 ? -19.855 -1.683 9.119 1.00 97.75 86 LEU A N 1
ATOM 689 C CA . LEU A 1 86 ? -20.512 -1.599 10.430 1.00 97.75 86 LEU A CA 1
ATOM 690 C C . LEU A 1 86 ? -21.411 -2.808 10.750 1.00 97.75 86 LEU A C 1
ATOM 692 O O . LEU A 1 86 ? -22.253 -2.741 11.643 1.00 97.75 86 LEU A O 1
ATOM 696 N N . SER A 1 87 ? -21.276 -3.919 10.018 1.00 97.44 87 SER A N 1
ATOM 697 C CA . SER A 1 87 ? -21.984 -5.159 10.368 1.00 97.44 87 SER A CA 1
ATOM 698 C C . SER A 1 87 ? -21.435 -5.761 11.668 1.00 97.44 87 SER A C 1
ATOM 700 O O . SER A 1 87 ? -20.249 -5.615 11.977 1.00 97.44 87 SER A O 1
ATOM 702 N N . LYS A 1 88 ? -22.282 -6.492 12.410 1.00 96.69 88 LYS A N 1
ATOM 703 C CA . LYS A 1 88 ? -21.890 -7.183 13.653 1.00 96.69 88 LYS A CA 1
ATOM 704 C C . LYS A 1 88 ? -20.680 -8.095 13.434 1.00 96.69 88 LYS A C 1
ATOM 706 O O . LYS A 1 88 ? -19.741 -8.060 14.223 1.00 96.69 88 LYS A O 1
ATOM 711 N N . ASP A 1 89 ? -20.668 -8.845 12.334 1.00 96.94 89 ASP A N 1
ATOM 712 C CA . ASP A 1 89 ? -19.573 -9.760 12.005 1.00 96.94 89 ASP A CA 1
ATOM 713 C C . ASP A 1 89 ? -18.271 -9.020 11.704 1.00 96.94 89 ASP A C 1
ATOM 715 O O . ASP A 1 89 ? -17.207 -9.447 12.146 1.00 96.94 89 ASP A O 1
ATOM 719 N N . SER A 1 90 ? -18.343 -7.903 10.972 1.00 97.88 90 SER A N 1
ATOM 720 C CA . SER A 1 90 ? -17.178 -7.057 10.699 1.00 97.88 90 SER A CA 1
ATOM 721 C C . SER A 1 90 ? -16.573 -6.545 12.008 1.00 97.88 90 SER A C 1
ATOM 723 O O . SER A 1 90 ? -15.404 -6.813 12.276 1.00 97.88 90 SER A O 1
ATOM 725 N N . ILE A 1 91 ? -17.394 -5.942 12.875 1.00 98.38 91 ILE A N 1
ATOM 726 C CA . ILE A 1 91 ? -16.972 -5.417 14.185 1.00 98.38 91 ILE A CA 1
ATOM 727 C C . ILE A 1 91 ? -16.391 -6.529 15.071 1.00 98.38 91 ILE A C 1
ATOM 729 O O . ILE A 1 91 ? -15.339 -6.343 15.681 1.00 98.38 91 ILE A O 1
ATOM 733 N N . ASN A 1 92 ? -17.024 -7.705 15.120 1.00 97.75 92 ASN A N 1
ATOM 734 C CA . ASN A 1 92 ? -16.522 -8.844 15.891 1.00 97.75 92 ASN A CA 1
ATOM 735 C C . ASN A 1 92 ? -15.149 -9.316 15.392 1.00 97.75 92 ASN A C 1
ATOM 737 O O . ASN A 1 92 ? -14.267 -9.580 16.209 1.00 97.75 92 ASN A O 1
ATOM 741 N N . ARG A 1 93 ? -14.925 -9.367 14.070 1.00 98.19 93 ARG A N 1
ATOM 742 C CA . ARG A 1 93 ? -13.594 -9.662 13.516 1.00 98.19 93 ARG A CA 1
ATOM 743 C C . ARG A 1 93 ? -12.574 -8.595 13.902 1.00 98.19 93 ARG A C 1
ATOM 745 O O . ARG A 1 93 ? -11.476 -8.952 14.313 1.00 98.19 93 ARG A O 1
ATOM 752 N N . GLY A 1 94 ? -12.937 -7.312 13.837 1.00 98.44 94 GLY A N 1
ATOM 753 C CA . GLY A 1 94 ? -12.061 -6.220 14.273 1.00 98.44 94 GLY A CA 1
ATOM 754 C C . GLY A 1 94 ? -11.675 -6.313 15.750 1.00 98.44 94 GLY A C 1
ATOM 755 O O . GLY A 1 94 ? -10.503 -6.174 16.085 1.00 98.44 94 GLY A O 1
ATOM 756 N N . ARG A 1 95 ? -12.619 -6.653 16.633 1.00 98.19 95 ARG A N 1
ATOM 757 C CA . ARG A 1 95 ? -12.319 -6.933 18.048 1.00 98.19 95 ARG A CA 1
ATOM 758 C C . ARG A 1 95 ? -11.426 -8.159 18.227 1.00 98.19 95 ARG A C 1
ATOM 760 O O . ARG A 1 95 ? -10.553 -8.154 19.088 1.00 98.19 95 ARG A O 1
ATOM 767 N N . GLY A 1 96 ? -11.592 -9.177 17.385 1.00 98.25 96 GLY A N 1
ATOM 768 C CA . GLY A 1 96 ? -10.675 -10.314 17.319 1.00 98.25 96 GLY A CA 1
ATOM 769 C C . GLY A 1 96 ? -9.244 -9.900 16.962 1.00 98.25 96 GLY A C 1
ATOM 770 O O . GLY A 1 96 ? -8.306 -10.397 17.580 1.00 98.25 96 GLY A O 1
ATOM 771 N N . ILE A 1 97 ? -9.068 -8.961 16.024 1.00 98.50 97 ILE A N 1
ATOM 772 C CA . ILE A 1 97 ? -7.754 -8.385 15.690 1.00 98.50 97 ILE A CA 1
ATOM 773 C C . ILE A 1 97 ? -7.184 -7.592 16.870 1.00 98.50 97 ILE A C 1
ATOM 775 O O . ILE A 1 97 ? -6.035 -7.829 17.235 1.00 98.50 97 ILE A O 1
ATOM 779 N N . LEU A 1 98 ? -7.989 -6.732 17.512 1.00 98.50 98 LEU A N 1
ATOM 780 C CA . LEU A 1 98 ? -7.580 -5.988 18.713 1.00 98.50 98 LEU A CA 1
ATOM 781 C C . LEU A 1 98 ? -7.076 -6.922 19.823 1.00 98.50 98 LEU A C 1
ATOM 783 O O . LEU A 1 98 ? -6.071 -6.625 20.459 1.00 98.50 98 LEU A O 1
ATOM 787 N N . ALA A 1 99 ? -7.757 -8.049 20.047 1.00 98.25 99 ALA A N 1
ATOM 788 C CA . ALA A 1 99 ? -7.363 -9.027 21.057 1.00 98.25 99 ALA A CA 1
ATOM 789 C C . ALA A 1 99 ? -6.112 -9.821 20.646 1.00 98.25 99 ALA A C 1
ATOM 791 O O . ALA A 1 99 ? -5.201 -9.997 21.450 1.00 98.25 99 ALA A O 1
ATOM 792 N N . ARG A 1 100 ? -6.053 -10.295 19.395 1.00 98.50 100 ARG A N 1
ATOM 793 C CA . ARG A 1 100 ? -4.955 -11.139 18.899 1.00 98.50 100 ARG A CA 1
ATOM 794 C C . ARG A 1 100 ? -3.626 -10.391 18.816 1.00 98.50 100 ARG A C 1
ATOM 796 O O . ARG A 1 100 ? -2.598 -10.974 19.135 1.00 98.50 100 ARG A O 1
ATOM 803 N N . TYR A 1 101 ? -3.652 -9.126 18.401 1.00 98.38 101 TYR A N 1
ATOM 804 C CA . TYR A 1 101 ? -2.460 -8.293 18.204 1.00 98.38 101 TYR A CA 1
ATOM 805 C C . TYR A 1 101 ? -2.347 -7.188 19.260 1.00 98.38 101 TYR A C 1
ATOM 807 O O . TYR A 1 101 ? -1.787 -6.126 18.999 1.00 98.38 101 TYR A O 1
ATOM 815 N N . ALA A 1 102 ? -2.883 -7.432 20.461 1.00 98.38 102 ALA A N 1
ATOM 816 C CA . ALA A 1 102 ? -2.938 -6.443 21.536 1.00 98.38 102 ALA A CA 1
ATOM 817 C C . ALA A 1 102 ? -1.557 -5.875 21.902 1.00 98.38 102 ALA A C 1
ATOM 819 O O . ALA A 1 102 ? -1.463 -4.685 22.184 1.00 98.38 102 ALA A O 1
ATOM 820 N N . ALA A 1 103 ? -0.505 -6.703 21.875 1.00 97.81 103 ALA A N 1
ATOM 821 C CA . ALA A 1 103 ? 0.867 -6.269 22.141 1.00 97.81 103 ALA A CA 1
ATOM 822 C C . ALA A 1 103 ? 1.359 -5.281 21.072 1.00 97.81 103 ALA A C 1
ATOM 824 O O . ALA A 1 103 ? 1.578 -4.118 21.387 1.00 97.81 103 ALA A O 1
ATOM 825 N N . SER A 1 104 ? 1.393 -5.691 19.800 1.00 98.00 104 SER A N 1
ATOM 826 C CA . SER A 1 104 ? 1.844 -4.835 18.691 1.00 98.00 104 SER A CA 1
ATOM 827 C C . SER A 1 104 ? 1.043 -3.536 18.573 1.00 98.00 104 SER A C 1
ATOM 829 O O . SER A 1 104 ? 1.602 -2.478 18.309 1.00 98.00 104 SER A O 1
ATOM 831 N N . LEU A 1 105 ? -0.272 -3.592 18.802 1.00 98.69 105 LEU A N 1
ATOM 832 C CA . LEU A 1 105 ? -1.131 -2.406 18.797 1.00 98.69 105 LEU A CA 1
ATOM 833 C C . LEU A 1 105 ? -0.840 -1.465 19.970 1.00 98.69 105 LEU A C 1
ATOM 835 O O . LEU A 1 105 ? -0.865 -0.252 19.788 1.00 98.69 105 LEU A O 1
ATOM 839 N N . LYS A 1 106 ? -0.569 -2.010 21.162 1.00 98.12 106 LYS A N 1
ATOM 840 C CA . LYS A 1 106 ? -0.176 -1.218 22.332 1.00 98.12 106 LYS A CA 1
ATOM 841 C C . LYS A 1 106 ? 1.179 -0.552 22.106 1.00 98.12 106 LYS A C 1
ATOM 843 O O . LYS A 1 106 ? 1.324 0.625 22.423 1.00 98.12 106 LYS A O 1
ATOM 848 N N . ASP A 1 107 ? 2.139 -1.278 21.544 1.00 97.81 107 ASP A N 1
ATOM 849 C CA . ASP A 1 107 ? 3.471 -0.747 21.253 1.00 97.81 107 ASP A CA 1
ATOM 850 C C . ASP A 1 107 ? 3.383 0.376 20.213 1.00 97.81 107 ASP A C 1
ATOM 852 O O . ASP A 1 107 ? 3.916 1.466 20.424 1.00 97.81 107 ASP A O 1
ATOM 856 N N . ALA A 1 108 ? 2.609 0.171 19.142 1.00 97.75 108 ALA A N 1
ATOM 857 C CA . ALA A 1 108 ? 2.344 1.206 18.149 1.00 97.75 108 ALA A CA 1
ATOM 858 C C . ALA A 1 108 ? 1.643 2.437 18.757 1.00 97.75 108 ALA A C 1
ATOM 860 O O . ALA A 1 108 ? 2.031 3.572 18.475 1.00 97.75 108 ALA A O 1
ATOM 861 N N . GLU A 1 109 ? 0.647 2.243 19.625 1.00 97.31 109 GLU A N 1
ATOM 862 C CA . GLU A 1 109 ? -0.022 3.345 20.324 1.00 97.31 109 GLU A CA 1
ATOM 863 C C . GLU A 1 109 ? 0.950 4.115 21.231 1.00 97.31 109 GLU A C 1
ATOM 865 O O . GLU A 1 109 ? 0.930 5.345 21.247 1.00 97.31 109 GLU A O 1
ATOM 870 N N . GLN A 1 110 ? 1.843 3.421 21.940 1.00 97.50 110 GLN A N 1
ATOM 871 C CA . GLN A 1 110 ? 2.834 4.043 22.817 1.00 97.50 110 GLN A CA 1
ATOM 872 C C . GLN A 1 110 ? 3.897 4.833 22.039 1.00 97.50 110 GLN A C 1
ATOM 874 O O . GLN A 1 110 ? 4.277 5.923 22.467 1.00 97.50 110 GLN A O 1
ATOM 879 N N . ILE A 1 111 ? 4.378 4.299 20.914 1.00 97.38 111 ILE A N 1
ATOM 880 C CA . ILE A 1 111 ? 5.443 4.916 20.111 1.00 97.38 111 ILE A CA 1
ATOM 881 C C . ILE A 1 111 ? 4.898 6.089 19.289 1.00 97.38 111 ILE A C 1
ATOM 883 O O . ILE A 1 111 ? 5.494 7.166 19.257 1.00 97.38 111 ILE A O 1
ATOM 887 N N . TYR A 1 112 ? 3.758 5.895 18.624 1.00 98.00 112 TYR A N 1
ATOM 888 C CA . TYR A 1 112 ? 3.253 6.835 17.622 1.00 98.00 112 TYR A CA 1
ATOM 889 C C . TYR A 1 112 ? 2.100 7.707 18.133 1.00 98.00 112 TYR A C 1
ATOM 891 O O . TYR A 1 112 ? 1.794 8.737 17.529 1.00 98.00 112 TYR A O 1
ATOM 899 N N . GLY A 1 113 ? 1.469 7.345 19.253 1.00 97.50 113 GLY A N 1
ATOM 900 C CA . GLY A 1 113 ? 0.314 8.063 19.801 1.00 97.50 113 GLY A CA 1
ATOM 901 C C . GLY A 1 113 ? -0.968 7.880 18.986 1.00 97.50 113 GLY A C 1
ATOM 902 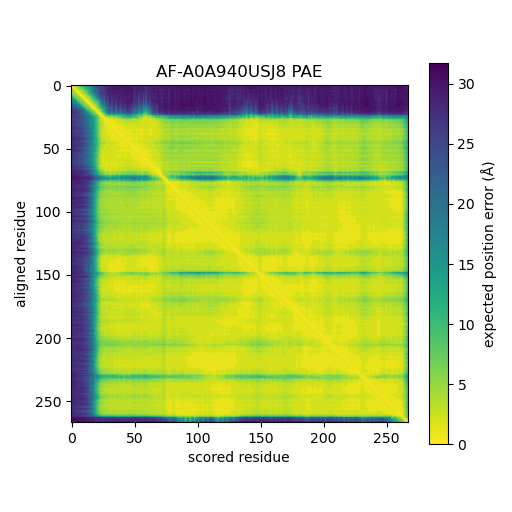O O . GLY A 1 113 ? -1.869 8.713 19.088 1.00 97.50 113 GLY A O 1
ATOM 903 N N . VAL A 1 114 ? -1.030 6.835 18.154 1.00 98.38 114 VAL A N 1
ATOM 904 C CA . VAL A 1 114 ? -2.187 6.496 17.319 1.00 98.38 114 VAL A CA 1
ATOM 905 C C . VAL A 1 114 ? -3.016 5.422 18.006 1.00 98.38 114 VAL A C 1
ATOM 907 O O . VAL A 1 114 ? -2.518 4.337 18.294 1.00 98.38 114 VAL A O 1
ATOM 910 N N . GLU A 1 115 ? -4.291 5.709 18.236 1.00 98.25 115 GLU A N 1
ATOM 911 C CA . GLU A 1 115 ? -5.219 4.787 18.881 1.00 98.25 115 GLU A CA 1
ATOM 912 C C . GLU A 1 115 ? -5.366 3.483 18.083 1.00 98.25 115 GLU A C 1
ATOM 914 O O . GLU A 1 115 ? -5.584 3.478 16.866 1.00 98.25 115 GLU A O 1
ATOM 919 N N . LYS A 1 116 ? -5.301 2.349 18.785 1.00 98.38 116 LYS A N 1
ATOM 920 C CA . LYS A 1 116 ? -5.364 1.007 18.185 1.00 98.38 116 LYS A CA 1
ATOM 921 C C . LYS A 1 116 ? -6.619 0.771 17.341 1.00 98.38 116 LYS A C 1
ATOM 923 O O . LYS A 1 116 ? -6.550 0.092 16.317 1.00 98.38 116 LYS A O 1
ATOM 928 N N . GLU A 1 117 ? -7.763 1.341 17.721 1.00 98.56 117 GLU A N 1
ATOM 929 C CA . GLU A 1 117 ? -9.011 1.223 16.966 1.00 98.56 117 GLU A CA 1
ATOM 930 C C . GLU A 1 117 ? -8.920 1.900 15.592 1.00 98.56 117 GLU A C 1
ATOM 932 O O . GLU A 1 117 ? -9.509 1.398 14.636 1.00 98.56 117 GLU A O 1
ATOM 937 N N . ILE A 1 118 ? -8.151 2.989 15.469 1.00 98.75 118 ILE A N 1
ATOM 938 C CA . ILE A 1 118 ? -7.9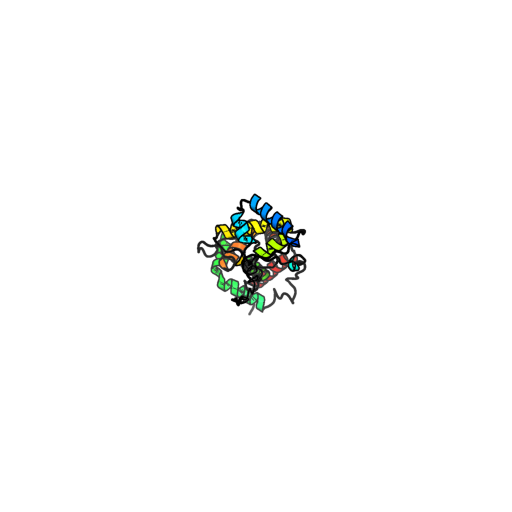13 3.684 14.195 1.00 98.75 118 ILE A CA 1
ATOM 939 C C . ILE A 1 118 ? -7.040 2.829 13.282 1.00 98.75 118 ILE A C 1
ATOM 941 O O . ILE A 1 118 ? -7.378 2.639 12.113 1.00 98.75 118 ILE A O 1
ATOM 945 N N . ILE A 1 119 ? -5.964 2.250 13.821 1.00 98.88 119 ILE A N 1
ATOM 946 C CA . ILE A 1 119 ? -5.084 1.346 13.069 1.00 98.88 119 ILE A CA 1
ATOM 947 C C . ILE A 1 119 ? -5.896 0.156 12.542 1.00 98.88 119 ILE A C 1
ATOM 949 O O . ILE A 1 119 ? -5.898 -0.125 11.344 1.00 98.88 119 ILE A O 1
ATOM 953 N N . VAL A 1 120 ? -6.667 -0.506 13.413 1.00 98.81 120 VAL A N 1
ATOM 954 C CA . VAL A 1 120 ? -7.524 -1.637 13.022 1.00 98.81 120 VAL A CA 1
ATOM 955 C C . VAL A 1 120 ? -8.598 -1.214 12.016 1.00 98.81 120 VAL A C 1
ATOM 957 O O . VAL A 1 120 ? -8.917 -1.988 11.112 1.00 98.81 120 VAL A O 1
ATOM 960 N N . ALA A 1 121 ? -9.146 -0.001 12.115 1.00 98.81 121 ALA A N 1
ATOM 961 C CA . ALA A 1 121 ? -10.103 0.507 11.138 1.00 98.81 121 ALA A CA 1
ATOM 962 C C . ALA A 1 121 ? -9.495 0.658 9.738 1.00 98.81 121 ALA A C 1
ATOM 964 O O . ALA A 1 121 ? -10.126 0.236 8.767 1.00 98.81 121 ALA A O 1
ATOM 965 N N . ILE A 1 122 ? -8.266 1.168 9.626 1.00 98.81 122 ILE A N 1
ATOM 966 C CA . ILE A 1 122 ? -7.553 1.260 8.342 1.00 98.81 122 ILE A CA 1
ATOM 967 C C . ILE A 1 122 ? -7.328 -0.139 7.767 1.00 98.81 122 ILE A C 1
ATOM 969 O O . ILE A 1 122 ? -7.785 -0.432 6.664 1.00 98.81 122 ILE A O 1
ATOM 973 N N . LEU A 1 123 ? -6.755 -1.058 8.548 1.00 98.81 123 LEU A N 1
ATOM 974 C CA . LEU A 1 123 ? -6.492 -2.430 8.090 1.00 98.81 123 LEU A CA 1
ATOM 975 C C . LEU A 1 123 ? -7.781 -3.188 7.714 1.00 98.81 123 LEU A C 1
ATOM 977 O O . LEU A 1 123 ? -7.777 -4.068 6.845 1.00 98.81 123 LEU A O 1
ATOM 981 N N . ARG A 1 124 ? -8.918 -2.843 8.335 1.00 98.56 124 ARG A N 1
ATOM 982 C CA . ARG A 1 124 ? -10.230 -3.367 7.939 1.00 98.56 124 ARG A CA 1
ATOM 983 C C . ARG A 1 124 ? -10.641 -2.868 6.560 1.00 98.56 124 ARG A C 1
ATOM 985 O O . ARG A 1 124 ? -11.154 -3.672 5.775 1.00 98.56 124 ARG A O 1
ATOM 992 N N . VAL A 1 125 ? -10.535 -1.565 6.318 1.00 98.12 125 VAL A N 1
ATOM 993 C CA . VAL A 1 125 ? -11.014 -0.937 5.083 1.00 98.12 125 VAL A CA 1
ATOM 994 C C . VAL A 1 125 ? -10.119 -1.301 3.904 1.00 98.12 125 VAL A C 1
ATOM 996 O O . VAL A 1 125 ? -10.656 -1.635 2.851 1.00 98.12 125 VAL A O 1
ATOM 999 N N . GLU A 1 126 ? -8.802 -1.327 4.102 1.00 97.62 126 GLU A N 1
ATOM 1000 C CA . GLU A 1 126 ? -7.838 -1.588 3.032 1.00 97.62 126 GLU A CA 1
ATOM 1001 C C . GLU A 1 126 ? -7.893 -3.032 2.526 1.00 97.62 126 GLU A C 1
ATOM 1003 O O . GLU A 1 126 ? -7.964 -3.270 1.322 1.00 97.62 126 GLU A O 1
ATOM 1008 N N . THR A 1 127 ? -7.897 -4.017 3.430 1.00 97.56 127 THR A N 1
ATOM 1009 C CA . THR A 1 127 ? -7.709 -5.427 3.029 1.00 97.56 127 THR A CA 1
ATOM 1010 C C . THR A 1 127 ? -8.596 -6.417 3.763 1.00 97.56 127 THR A C 1
ATOM 1012 O O . THR A 1 127 ? -8.405 -7.626 3.633 1.00 97.56 127 THR A O 1
ATOM 1015 N N . ASN A 1 128 ? -9.558 -5.947 4.565 1.00 97.50 128 ASN A N 1
ATOM 1016 C CA . ASN A 1 128 ? -10.290 -6.803 5.501 1.00 97.50 128 ASN A CA 1
ATOM 1017 C C . ASN A 1 128 ? -9.308 -7.670 6.313 1.00 97.50 128 ASN A C 1
ATOM 1019 O O . ASN A 1 128 ? -9.417 -8.899 6.333 1.00 97.50 128 ASN A O 1
ATOM 1023 N N . PHE A 1 129 ? -8.331 -7.001 6.938 1.00 98.12 129 PHE A N 1
ATOM 1024 C CA . PHE A 1 129 ? -7.295 -7.605 7.781 1.00 98.12 129 PHE A CA 1
ATOM 1025 C C . PHE A 1 129 ? -6.377 -8.594 7.044 1.00 98.12 129 PHE A C 1
ATOM 1027 O O . PHE A 1 129 ? -6.025 -9.636 7.590 1.00 98.12 129 PHE A O 1
ATOM 1034 N N . GLY A 1 130 ? -6.025 -8.292 5.794 1.00 97.00 130 GLY A N 1
ATOM 1035 C CA . GLY A 1 130 ? -5.138 -9.115 4.967 1.00 97.00 130 GLY A CA 1
ATOM 1036 C C . GLY A 1 130 ? -5.835 -10.182 4.119 1.00 97.00 130 GLY A C 1
ATOM 1037 O O . GLY A 1 130 ? -5.180 -10.867 3.346 1.00 97.00 130 GLY A O 1
ATOM 1038 N N . SER A 1 131 ? -7.160 -10.326 4.193 1.00 95.62 131 SER A N 1
ATOM 1039 C CA . SER A 1 131 ? -7.879 -11.318 3.369 1.00 95.62 131 SER A CA 1
ATOM 1040 C C . SER A 1 131 ? -8.127 -10.877 1.919 1.00 95.62 131 SER A C 1
ATOM 1042 O O . SER A 1 131 ? -8.441 -11.709 1.072 1.00 95.62 131 SER A O 1
ATOM 1044 N N . ALA A 1 132 ? -7.986 -9.585 1.614 1.00 94.12 132 ALA A N 1
ATOM 1045 C CA . ALA A 1 132 ? -8.245 -9.000 0.299 1.00 94.12 132 ALA A CA 1
ATOM 1046 C C . ALA A 1 132 ? -7.123 -8.032 -0.121 1.00 94.12 132 ALA A C 1
ATOM 1048 O O . ALA A 1 132 ? -7.346 -6.834 -0.248 1.00 94.12 132 ALA A O 1
ATOM 1049 N N . MET A 1 133 ? -5.908 -8.548 -0.329 1.00 93.88 133 MET A N 1
ATOM 1050 C CA . MET A 1 133 ? -4.721 -7.734 -0.668 1.00 93.88 133 MET A CA 1
ATOM 1051 C C . MET A 1 133 ? -4.537 -7.489 -2.175 1.00 93.88 133 MET A C 1
ATOM 1053 O O . MET A 1 133 ? -3.724 -6.661 -2.578 1.00 93.88 133 MET A O 1
ATOM 1057 N N . GLY A 1 134 ? -5.321 -8.179 -3.007 1.00 94.69 134 GLY A N 1
ATOM 1058 C CA . GLY A 1 134 ? -5.156 -8.198 -4.457 1.00 94.69 134 GLY A CA 1
ATOM 1059 C C . GLY A 1 134 ? -4.154 -9.259 -4.918 1.00 94.69 134 GLY A C 1
ATOM 1060 O O . GLY A 1 134 ? -3.430 -9.849 -4.124 1.00 94.69 134 GLY A O 1
ATOM 1061 N N . THR A 1 135 ? -4.177 -9.549 -6.215 1.00 95.94 135 THR A N 1
ATOM 1062 C CA . THR A 1 135 ? -3.445 -10.672 -6.824 1.00 95.94 135 THR A CA 1
ATOM 1063 C C . THR A 1 135 ? -2.580 -10.242 -8.007 1.00 95.94 135 THR A C 1
ATOM 1065 O O . THR A 1 135 ? -1.984 -11.083 -8.675 1.00 95.94 135 THR A O 1
ATOM 1068 N N . TYR A 1 136 ? -2.516 -8.941 -8.302 1.00 97.62 136 TYR A N 1
ATOM 1069 C CA . TYR A 1 136 ? -1.719 -8.433 -9.412 1.00 97.62 136 TYR A CA 1
ATOM 1070 C C . TYR A 1 136 ? -0.255 -8.331 -8.980 1.00 97.62 136 TYR A C 1
ATOM 1072 O O . TYR A 1 136 ? -0.001 -7.721 -7.941 1.00 97.62 136 TYR A O 1
ATOM 1080 N N . PRO A 1 137 ? 0.715 -8.820 -9.774 1.00 98.19 137 PRO A N 1
ATOM 1081 C CA . PRO A 1 137 ? 2.109 -8.428 -9.606 1.00 98.19 137 PRO A CA 1
ATOM 1082 C C . PRO A 1 137 ? 2.214 -6.903 -9.719 1.00 98.19 137 PRO A C 1
ATOM 1084 O O . PRO A 1 137 ? 1.839 -6.324 -10.747 1.00 98.19 137 PRO A O 1
ATOM 1087 N N . ILE A 1 138 ? 2.653 -6.231 -8.653 1.00 98.19 138 ILE A N 1
ATOM 1088 C CA . ILE A 1 138 ? 2.588 -4.764 -8.611 1.00 98.19 138 ILE A CA 1
ATOM 1089 C C . ILE A 1 138 ? 3.583 -4.111 -9.566 1.00 98.19 138 ILE A C 1
ATOM 1091 O O . ILE A 1 138 ? 3.275 -3.043 -10.090 1.00 98.19 138 ILE A O 1
ATOM 1095 N N . LEU A 1 139 ? 4.707 -4.775 -9.870 1.00 98.62 139 LEU A N 1
ATOM 1096 C CA . LEU A 1 139 ? 5.636 -4.333 -10.910 1.00 98.62 139 LEU A CA 1
ATOM 1097 C C . LEU A 1 139 ? 4.911 -4.203 -12.253 1.00 98.62 139 LEU A C 1
ATOM 1099 O O . LEU A 1 139 ? 4.936 -3.133 -12.854 1.00 98.62 139 LEU A O 1
ATOM 1103 N N . ASN A 1 140 ? 4.196 -5.247 -12.677 1.00 98.50 140 ASN A N 1
ATOM 1104 C CA . ASN A 1 140 ? 3.454 -5.244 -13.939 1.00 98.50 140 ASN A CA 1
ATOM 1105 C C . ASN A 1 140 ? 2.353 -4.171 -13.931 1.00 98.50 140 ASN A C 1
ATOM 1107 O O . ASN A 1 140 ? 2.193 -3.437 -14.904 1.00 98.50 140 ASN A O 1
ATOM 1111 N N . SER A 1 141 ? 1.633 -4.013 -12.816 1.00 97.94 141 SER A N 1
ATOM 1112 C CA . SER A 1 141 ? 0.604 -2.972 -12.670 1.00 97.94 141 SER A CA 1
ATOM 1113 C C . S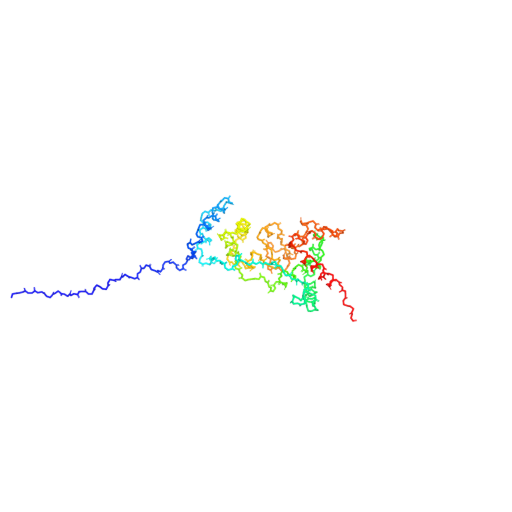ER A 1 141 ? 1.164 -1.550 -12.792 1.00 97.94 141 SER A C 1
ATOM 1115 O O . SER A 1 141 ? 0.631 -0.725 -13.538 1.00 97.94 141 SER A O 1
ATOM 1117 N N . LEU A 1 142 ? 2.244 -1.249 -12.068 1.00 98.38 142 LEU A N 1
ATOM 1118 C CA . LEU A 1 142 ? 2.875 0.070 -12.065 1.00 98.38 142 LEU A CA 1
ATOM 1119 C C . LEU A 1 142 ? 3.564 0.361 -13.399 1.00 98.38 142 LEU A C 1
ATOM 1121 O O . LEU A 1 142 ? 3.347 1.430 -13.969 1.00 98.38 142 LEU A O 1
ATOM 1125 N N . ALA A 1 143 ? 4.309 -0.604 -13.943 1.00 98.25 143 ALA A N 1
ATOM 1126 C CA . ALA A 1 143 ? 4.943 -0.481 -15.250 1.00 98.25 143 ALA A CA 1
ATOM 1127 C C . ALA A 1 143 ? 3.902 -0.246 -16.349 1.00 98.25 143 ALA A C 1
ATOM 1129 O O . ALA A 1 143 ? 4.072 0.654 -17.160 1.00 98.25 143 ALA A O 1
ATOM 1130 N N . THR A 1 144 ? 2.768 -0.950 -16.322 1.00 97.94 144 THR A N 1
ATOM 1131 C CA . THR A 1 144 ? 1.660 -0.706 -17.258 1.00 97.94 144 THR A CA 1
ATOM 1132 C C . THR A 1 144 ? 1.187 0.747 -17.222 1.00 97.94 144 THR A C 1
ATOM 1134 O O . THR A 1 144 ? 1.030 1.366 -18.270 1.00 97.94 144 THR A O 1
ATOM 1137 N N . MET A 1 145 ? 0.972 1.316 -16.031 1.00 96.56 145 MET A N 1
ATOM 1138 C CA . MET A 1 145 ? 0.546 2.716 -15.903 1.00 96.56 145 MET A CA 1
ATOM 1139 C C . MET A 1 145 ? 1.640 3.710 -16.314 1.00 96.56 145 MET A C 1
ATOM 1141 O O . MET A 1 145 ? 1.315 4.807 -16.767 1.00 96.56 145 MET A O 1
ATOM 1145 N N . ALA A 1 146 ? 2.911 3.345 -16.148 1.00 97.25 146 ALA A N 1
ATOM 1146 C CA . ALA A 1 146 ? 4.059 4.132 -16.587 1.00 97.25 146 ALA A CA 1
ATOM 1147 C C . ALA A 1 146 ? 4.254 4.116 -18.113 1.00 97.25 146 ALA A C 1
ATOM 1149 O O . ALA A 1 146 ? 4.639 5.145 -18.670 1.00 97.25 146 ALA A O 1
ATOM 1150 N N . ILE A 1 147 ? 3.989 2.971 -18.749 1.00 97.75 147 ILE A N 1
ATOM 1151 C CA . ILE A 1 147 ? 4.187 2.695 -20.178 1.00 97.75 147 ILE A CA 1
ATOM 1152 C C . ILE A 1 147 ? 3.020 3.219 -21.013 1.00 97.75 147 ILE A C 1
ATOM 1154 O O . ILE A 1 147 ? 3.231 3.892 -22.018 1.00 97.75 147 ILE A O 1
ATOM 1158 N N . ILE A 1 148 ? 1.783 2.924 -20.605 1.00 96.38 148 ILE A N 1
ATOM 1159 C CA . ILE A 1 148 ? 0.588 3.384 -21.314 1.00 96.38 148 ILE A CA 1
ATOM 1160 C C . ILE A 1 148 ? 0.266 4.791 -20.824 1.00 96.38 148 ILE A C 1
ATOM 1162 O O . ILE A 1 148 ? -0.282 4.966 -19.731 1.00 96.38 148 ILE A O 1
ATOM 1166 N N . GLU A 1 149 ? 0.627 5.787 -21.628 1.00 88.00 149 GLU A N 1
ATOM 1167 C CA . GLU A 1 149 ? 0.551 7.193 -21.250 1.00 88.00 149 GLU A CA 1
ATOM 1168 C C . GLU A 1 149 ? -0.861 7.615 -20.812 1.00 88.00 149 GLU A C 1
ATOM 1170 O O . GLU A 1 149 ? -1.859 7.447 -21.513 1.00 88.00 149 GLU A O 1
ATOM 1175 N N . ASN A 1 150 ? -0.947 8.142 -19.593 1.00 86.06 150 ASN A N 1
ATOM 1176 C CA . ASN A 1 150 ? -2.154 8.665 -18.974 1.00 86.06 150 ASN A CA 1
ATOM 1177 C C . ASN A 1 150 ? -1.777 9.645 -17.844 1.00 86.06 150 ASN A C 1
ATOM 1179 O O . ASN A 1 150 ? -0.612 9.818 -17.492 1.00 86.06 150 ASN A O 1
ATOM 1183 N N . ARG A 1 151 ? -2.779 10.241 -17.189 1.00 89.00 151 ARG A N 1
ATOM 1184 C CA . ARG A 1 151 ? -2.584 11.213 -16.090 1.00 89.00 151 ARG A CA 1
ATOM 1185 C C . ARG A 1 151 ? -1.773 10.708 -14.880 1.00 89.00 151 ARG A C 1
ATOM 1187 O O . ARG A 1 151 ? -1.460 11.500 -13.999 1.00 89.00 151 ARG A O 1
ATOM 1194 N N . ARG A 1 152 ? -1.522 9.400 -14.759 1.00 90.50 152 ARG A N 1
ATOM 1195 C CA . ARG A 1 152 ? -0.764 8.765 -13.668 1.00 90.50 152 ARG A CA 1
ATOM 1196 C C . ARG A 1 152 ? 0.638 8.327 -14.088 1.00 90.50 152 ARG A C 1
ATOM 1198 O O . ARG A 1 152 ? 1.363 7.854 -13.221 1.00 90.50 152 ARG A O 1
ATOM 1205 N N . SER A 1 153 ? 1.027 8.448 -15.357 1.00 94.38 153 SER A N 1
ATOM 1206 C CA . SER A 1 153 ? 2.262 7.827 -15.851 1.00 94.38 153 SER A CA 1
ATOM 1207 C C . SER A 1 153 ? 3.520 8.371 -15.179 1.00 94.38 153 SER A C 1
ATOM 1209 O O . SER A 1 153 ? 4.370 7.584 -14.781 1.00 94.38 153 SER A O 1
ATOM 1211 N N . GLU A 1 154 ? 3.613 9.682 -14.941 1.00 94.94 154 GLU A N 1
ATOM 1212 C CA . GLU A 1 154 ? 4.745 10.269 -14.204 1.00 94.94 154 GLU A CA 1
ATOM 1213 C C . GLU A 1 154 ? 4.852 9.751 -12.766 1.00 94.94 154 GLU A C 1
ATOM 1215 O O . GLU A 1 154 ? 5.937 9.408 -12.301 1.00 94.94 154 GLU A O 1
ATOM 1220 N N . TRP A 1 155 ? 3.722 9.676 -12.060 1.00 95.94 155 TRP A N 1
ATOM 1221 C CA . TRP A 1 155 ? 3.669 9.098 -10.720 1.00 95.94 155 TRP A CA 1
ATOM 1222 C C . TRP A 1 155 ? 4.065 7.617 -10.755 1.00 95.94 155 TRP A C 1
ATOM 1224 O O . TRP A 1 155 ? 4.916 7.194 -9.980 1.00 95.94 155 TRP A O 1
ATOM 1234 N N . ALA A 1 156 ? 3.526 6.846 -11.701 1.00 97.50 156 ALA A N 1
ATOM 1235 C CA . ALA A 1 156 ? 3.811 5.423 -11.825 1.00 97.50 156 ALA A CA 1
ATOM 1236 C C . ALA A 1 156 ? 5.296 5.157 -12.110 1.00 97.50 156 ALA A C 1
ATOM 1238 O O . ALA A 1 156 ? 5.862 4.250 -11.512 1.00 97.50 156 ALA A O 1
ATOM 1239 N N . ARG A 1 157 ? 5.960 5.974 -12.944 1.00 97.44 157 ARG A N 1
ATOM 1240 C CA . ARG A 1 157 ? 7.411 5.865 -13.186 1.00 97.44 157 ARG A CA 1
ATOM 1241 C C . ARG A 1 157 ? 8.226 6.048 -11.901 1.00 97.44 157 ARG A C 1
ATOM 1243 O O . ARG A 1 157 ? 9.189 5.316 -11.683 1.00 97.44 157 ARG A O 1
ATOM 1250 N N . LYS A 1 158 ? 7.813 6.966 -11.020 1.00 97.69 158 LYS A N 1
ATOM 1251 C CA . LYS A 1 158 ? 8.431 7.138 -9.693 1.00 97.69 158 LYS A CA 1
ATOM 1252 C C . LYS A 1 158 ? 8.194 5.918 -8.802 1.00 97.69 158 LYS A C 1
ATOM 1254 O O . LYS A 1 158 ? 9.142 5.410 -8.221 1.00 97.69 158 LYS A O 1
ATOM 1259 N N . GLU A 1 159 ? 6.970 5.396 -8.754 1.00 98.62 159 GLU A N 1
ATOM 1260 C CA . GLU A 1 159 ? 6.654 4.211 -7.943 1.00 98.62 159 GLU A CA 1
ATOM 1261 C C . GLU A 1 159 ? 7.352 2.934 -8.434 1.00 98.62 159 GLU A C 1
ATOM 1263 O O . GLU A 1 159 ? 7.758 2.121 -7.609 1.00 98.62 159 GLU A O 1
ATOM 1268 N N . VAL A 1 160 ? 7.545 2.750 -9.749 1.00 98.62 160 VAL A N 1
ATOM 1269 C CA . VAL A 1 160 ? 8.368 1.642 -10.276 1.00 98.62 160 VAL A CA 1
ATOM 1270 C C . VAL A 1 160 ? 9.799 1.762 -9.754 1.00 98.62 160 VAL A C 1
ATOM 1272 O O . VAL A 1 160 ? 10.380 0.768 -9.329 1.00 98.62 160 VAL A O 1
ATOM 1275 N N . ALA A 1 161 ? 10.363 2.970 -9.735 1.00 98.44 161 ALA A N 1
ATOM 1276 C CA . ALA A 1 161 ? 11.708 3.178 -9.216 1.00 98.44 161 ALA A CA 1
ATOM 1277 C C . ALA A 1 161 ? 11.803 2.870 -7.716 1.00 98.44 161 ALA A C 1
ATOM 1279 O O . ALA A 1 161 ? 12.714 2.157 -7.304 1.00 98.44 161 ALA A O 1
ATOM 1280 N N . GLU A 1 162 ? 10.853 3.351 -6.909 1.00 98.44 162 GLU A N 1
ATOM 1281 C CA . GLU A 1 162 ? 10.797 3.045 -5.474 1.00 98.44 162 GLU A CA 1
ATOM 1282 C C . GLU A 1 162 ? 10.620 1.542 -5.217 1.00 98.44 162 GLU A C 1
ATOM 1284 O O . GLU A 1 162 ? 11.302 0.979 -4.362 1.00 98.44 162 GLU A O 1
ATOM 1289 N N . LEU A 1 163 ? 9.795 0.858 -6.017 1.00 98.56 163 LEU A N 1
ATOM 1290 C CA . LEU A 1 163 ? 9.630 -0.594 -5.947 1.00 98.56 163 LEU A CA 1
ATOM 1291 C C . LEU A 1 163 ? 10.942 -1.332 -6.221 1.00 98.56 163 LEU A C 1
ATOM 1293 O O . LEU A 1 163 ? 11.314 -2.229 -5.466 1.00 98.56 163 LEU A O 1
ATOM 1297 N N . LEU A 1 164 ? 11.652 -0.971 -7.291 1.00 98.19 164 LEU A N 1
ATOM 1298 C CA . LEU A 1 164 ? 12.907 -1.631 -7.648 1.00 98.19 164 LEU A CA 1
ATOM 1299 C C . LEU A 1 164 ? 14.021 -1.321 -6.637 1.00 98.19 164 LEU A C 1
ATOM 1301 O O . LEU A 1 164 ? 14.799 -2.217 -6.310 1.00 98.19 164 LEU A O 1
ATOM 1305 N N . LYS A 1 165 ? 14.068 -0.104 -6.073 1.00 96.44 165 LYS A N 1
ATOM 1306 C CA . LYS A 1 165 ? 14.993 0.248 -4.977 1.00 96.44 165 LYS A CA 1
ATOM 1307 C C . LYS A 1 165 ? 14.712 -0.598 -3.738 1.00 96.44 165 LYS A C 1
ATOM 1309 O O . LYS A 1 165 ? 15.637 -1.178 -3.175 1.00 96.44 165 LYS A O 1
ATOM 1314 N N . MET A 1 166 ? 13.440 -0.706 -3.353 1.00 95.38 166 MET A N 1
ATOM 1315 C CA . MET A 1 166 ? 12.987 -1.539 -2.240 1.00 95.38 166 MET A CA 1
ATOM 1316 C C . MET A 1 166 ? 13.389 -3.007 -2.442 1.00 95.38 166 MET A C 1
ATOM 1318 O O . MET A 1 166 ? 13.992 -3.609 -1.555 1.00 95.38 166 MET A O 1
ATOM 1322 N N . CYS A 1 167 ? 13.109 -3.565 -3.622 1.00 96.00 167 CYS A N 1
ATOM 1323 C CA . CYS A 1 167 ? 13.447 -4.946 -3.967 1.00 96.00 167 CYS A CA 1
ATOM 1324 C C . CYS A 1 167 ? 14.959 -5.189 -3.933 1.00 96.00 167 CYS A C 1
ATOM 1326 O O . CYS A 1 167 ? 15.407 -6.174 -3.353 1.00 96.00 167 CYS A O 1
ATOM 1328 N N . LYS A 1 168 ? 15.755 -4.261 -4.476 1.00 93.81 168 LYS A N 1
ATOM 1329 C CA . LYS A 1 168 ? 17.220 -4.329 -4.439 1.00 93.81 168 LYS A CA 1
ATOM 1330 C C . LYS A 1 168 ? 17.761 -4.300 -3.008 1.00 93.81 168 LYS A C 1
ATOM 1332 O O . LYS A 1 168 ? 18.612 -5.118 -2.672 1.00 93.81 168 LYS A O 1
ATOM 1337 N N . ALA A 1 169 ? 17.256 -3.399 -2.163 1.00 91.56 169 ALA A N 1
ATOM 1338 C CA . ALA A 1 169 ? 17.690 -3.273 -0.771 1.00 91.56 169 ALA A CA 1
ATOM 1339 C C . ALA A 1 169 ? 17.393 -4.534 0.059 1.00 91.56 169 ALA A C 1
ATOM 1341 O O . ALA A 1 169 ? 18.192 -4.912 0.909 1.00 91.56 169 ALA A O 1
ATOM 1342 N N . GLN A 1 170 ? 16.268 -5.197 -0.214 1.00 90.31 170 GLN A N 1
ATOM 1343 C CA . GLN A 1 170 ? 15.833 -6.404 0.499 1.00 90.31 170 GLN A CA 1
ATOM 1344 C C . GLN A 1 170 ? 16.234 -7.711 -0.189 1.00 90.31 170 GLN A C 1
ATOM 1346 O O . GLN A 1 170 ? 15.877 -8.779 0.296 1.00 90.31 170 GLN A O 1
ATOM 1351 N N . GLN A 1 171 ? 16.920 -7.643 -1.335 1.00 93.12 171 GLN A N 1
ATOM 1352 C CA . GLN A 1 171 ? 17.197 -8.805 -2.190 1.00 93.12 171 GLN A CA 1
ATOM 1353 C C . GLN A 1 171 ? 15.926 -9.615 -2.519 1.00 93.12 171 GLN A C 1
ATOM 1355 O O . GLN A 1 171 ? 15.935 -10.844 -2.573 1.00 93.12 171 GLN A O 1
ATOM 1360 N N . ARG A 1 172 ? 14.809 -8.913 -2.732 1.00 93.56 172 ARG A N 1
ATOM 1361 C CA . ARG A 1 172 ? 13.491 -9.493 -2.999 1.00 93.56 172 ARG A CA 1
ATOM 1362 C C . ARG A 1 172 ? 13.206 -9.495 -4.494 1.00 93.56 172 ARG A C 1
ATOM 1364 O O . ARG A 1 172 ? 13.430 -8.499 -5.173 1.00 93.56 172 ARG A O 1
ATOM 1371 N N . ASP A 1 173 ? 12.655 -10.593 -5.001 1.00 96.56 173 ASP A N 1
ATOM 1372 C CA . ASP A 1 173 ? 12.211 -10.679 -6.393 1.00 96.56 173 ASP A CA 1
ATOM 1373 C C . ASP A 1 173 ? 10.975 -9.777 -6.624 1.00 96.56 173 ASP A C 1
ATOM 1375 O O . ASP A 1 173 ? 9.920 -10.036 -6.025 1.00 96.56 173 ASP A O 1
ATOM 1379 N N . PRO A 1 174 ? 11.054 -8.746 -7.493 1.00 97.12 174 PRO A N 1
ATOM 1380 C CA . PRO A 1 174 ? 9.959 -7.801 -7.717 1.00 97.12 174 PRO A CA 1
ATOM 1381 C C . PRO A 1 174 ? 8.691 -8.446 -8.303 1.00 97.12 174 PRO A C 1
ATOM 1383 O O . PRO A 1 174 ? 7.596 -7.909 -8.118 1.00 97.12 174 PRO A O 1
ATOM 1386 N N . PHE A 1 175 ? 8.790 -9.607 -8.961 1.00 97.44 175 PHE A N 1
ATOM 1387 C CA . PHE A 1 175 ? 7.632 -10.315 -9.524 1.00 97.44 175 PHE A CA 1
ATOM 1388 C C . PHE A 1 175 ? 6.809 -11.074 -8.478 1.00 97.44 175 PHE A C 1
ATOM 1390 O O . PHE A 1 175 ? 5.670 -11.457 -8.74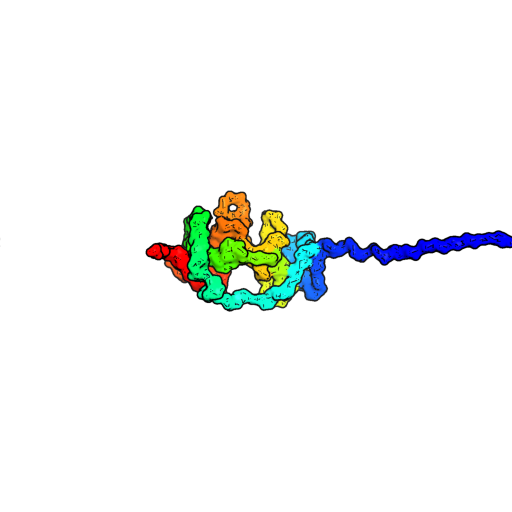6 1.00 97.44 175 PHE A O 1
ATOM 1397 N N . THR A 1 176 ? 7.359 -11.275 -7.278 1.00 96.62 176 THR A N 1
ATOM 1398 C CA . THR A 1 176 ? 6.682 -11.981 -6.176 1.00 96.62 176 THR A CA 1
ATOM 1399 C C . THR A 1 176 ? 5.761 -11.072 -5.365 1.00 96.62 176 THR A C 1
ATOM 1401 O O . THR A 1 176 ? 4.968 -11.554 -4.556 1.00 96.62 176 THR A O 1
ATOM 1404 N N . ILE A 1 177 ? 5.840 -9.754 -5.568 1.00 97.38 177 ILE A N 1
ATOM 1405 C CA . ILE A 1 177 ? 5.074 -8.787 -4.784 1.00 97.38 177 ILE A CA 1
ATOM 1406 C C . ILE A 1 177 ? 3.699 -8.604 -5.416 1.00 97.38 177 ILE A C 1
ATOM 1408 O O . ILE A 1 177 ? 3.549 -8.008 -6.485 1.00 97.38 177 ILE A O 1
ATOM 1412 N N . GLN A 1 178 ? 2.687 -9.136 -4.736 1.00 97.69 178 GLN A N 1
ATOM 1413 C CA . GLN A 1 178 ? 1.296 -9.054 -5.158 1.00 97.69 178 GLN A CA 1
ATOM 1414 C C . GLN A 1 178 ? 0.562 -7.913 -4.457 1.00 97.69 178 GLN A C 1
ATOM 1416 O O . GLN A 1 178 ? 0.856 -7.563 -3.313 1.00 97.69 178 GLN A O 1
ATOM 1421 N N . GLY A 1 179 ? -0.423 -7.350 -5.149 1.00 97.88 179 GLY A N 1
ATOM 1422 C CA . GLY A 1 179 ? -1.225 -6.262 -4.626 1.00 97.88 179 GLY A CA 1
ATOM 1423 C C . GLY A 1 179 ? -2.423 -5.914 -5.500 1.00 97.88 179 GLY A C 1
ATOM 1424 O O . GLY A 1 179 ? -2.892 -6.688 -6.346 1.00 97.88 179 GLY A O 1
ATOM 1425 N N . SER A 1 180 ? -2.930 -4.706 -5.294 1.00 97.12 180 SER A N 1
ATOM 1426 C CA . SER A 1 180 ? -3.961 -4.114 -6.130 1.00 97.12 180 SER A CA 1
ATOM 1427 C C . SER A 1 180 ? -3.454 -3.848 -7.550 1.00 97.12 180 SER A C 1
ATOM 1429 O O . SER A 1 180 ? -2.266 -3.654 -7.810 1.00 97.12 180 SER A O 1
ATOM 1431 N N . TRP A 1 181 ? -4.401 -3.715 -8.478 1.00 95.81 181 TRP A N 1
ATOM 1432 C CA . TRP A 1 181 ? -4.134 -3.249 -9.843 1.00 95.81 181 TRP A CA 1
ATOM 1433 C C . TRP A 1 181 ? -3.512 -1.840 -9.887 1.00 95.81 181 TRP A C 1
ATOM 1435 O O . TRP A 1 181 ? -3.001 -1.424 -10.919 1.00 95.81 181 TRP A O 1
ATOM 1445 N N . ALA A 1 182 ? -3.589 -1.073 -8.795 1.00 95.12 182 ALA A N 1
ATOM 1446 C CA . ALA A 1 182 ? -3.046 0.276 -8.706 1.00 95.12 182 ALA A CA 1
ATOM 1447 C C . ALA A 1 182 ? -1.632 0.314 -8.102 1.00 95.12 182 ALA A C 1
ATOM 1449 O O . ALA A 1 182 ? -1.085 1.406 -7.974 1.00 95.12 182 ALA A O 1
ATOM 1450 N N . GLY A 1 183 ? -1.055 -0.839 -7.740 1.00 97.06 183 GLY A N 1
ATOM 1451 C CA . GLY A 1 183 ? 0.297 -0.950 -7.189 1.00 97.06 183 GLY A CA 1
ATOM 1452 C C . GLY A 1 183 ? 0.398 -0.837 -5.665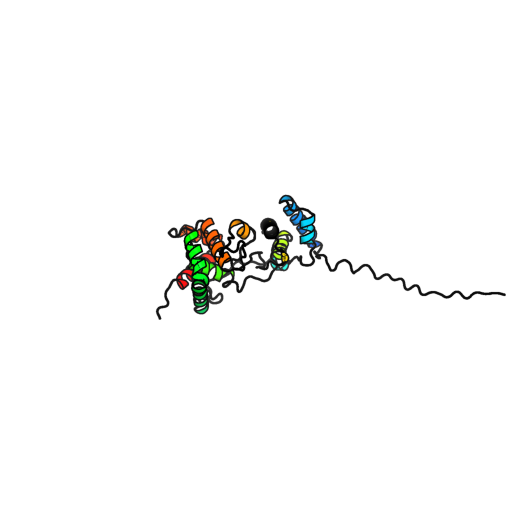 1.00 97.06 183 GLY A C 1
ATOM 1453 O O . GLY A 1 183 ? 1.496 -0.937 -5.134 1.00 97.06 183 GLY A O 1
ATOM 1454 N N . ALA A 1 184 ? -0.723 -0.657 -4.963 1.00 97.88 184 ALA A N 1
ATOM 1455 C CA . ALA A 1 184 ? -0.773 -0.781 -3.507 1.00 97.88 184 ALA A CA 1
ATOM 1456 C C . ALA A 1 184 ? -0.676 -2.256 -3.076 1.00 97.88 184 ALA A C 1
ATOM 1458 O O . ALA A 1 184 ? -1.301 -3.102 -3.718 1.00 97.88 184 ALA A O 1
ATOM 1459 N N . PHE A 1 185 ? 0.077 -2.571 -2.020 1.00 98.44 185 PHE A N 1
ATOM 1460 C CA . PHE A 1 185 ? 0.366 -3.947 -1.597 1.00 98.44 185 PHE A CA 1
ATOM 1461 C C . PHE A 1 185 ? 0.390 -4.131 -0.074 1.00 98.44 185 PHE A C 1
ATOM 1463 O O . PHE A 1 185 ? 0.395 -3.171 0.696 1.00 98.44 185 PHE A O 1
ATOM 1470 N N . GLY A 1 186 ? 0.395 -5.397 0.352 1.00 98.06 186 GLY A N 1
ATOM 1471 C CA . GLY A 1 186 ? 0.364 -5.778 1.763 1.00 98.06 186 GLY A CA 1
ATOM 1472 C C . GLY A 1 186 ? -0.982 -5.513 2.440 1.00 98.06 186 GLY A C 1
ATOM 1473 O O . GLY A 1 186 ? -1.944 -5.059 1.809 1.00 98.06 186 GLY A O 1
ATOM 1474 N N . ILE A 1 187 ? -1.040 -5.791 3.745 1.00 98.56 187 ILE A N 1
ATOM 1475 C CA . ILE A 1 187 ? -2.227 -5.594 4.593 1.00 98.56 187 ILE A CA 1
ATOM 1476 C C . ILE A 1 187 ? -2.597 -4.103 4.665 1.00 98.56 187 ILE A C 1
ATOM 1478 O O . ILE A 1 187 ? -3.782 -3.771 4.721 1.00 98.56 187 ILE A O 1
ATOM 1482 N N . SER A 1 188 ? -1.602 -3.215 4.625 1.00 98.06 188 SER A N 1
ATOM 1483 C CA . SER A 1 188 ? -1.780 -1.761 4.669 1.00 98.06 188 SER A CA 1
ATOM 1484 C C . SER A 1 188 ? -2.097 -1.120 3.312 1.00 98.06 188 SER A C 1
ATOM 1486 O O . SER A 1 188 ? -2.421 0.056 3.281 1.00 98.06 188 SER A O 1
ATOM 1488 N N . GLN A 1 189 ? -2.007 -1.841 2.185 1.00 98.38 189 GLN A N 1
ATOM 1489 C CA . GLN A 1 189 ? -2.160 -1.242 0.845 1.00 98.38 189 GLN A CA 1
ATOM 1490 C C . GLN A 1 189 ? -1.256 -0.012 0.628 1.00 98.38 189 GLN A C 1
ATOM 1492 O O . GLN A 1 189 ? -1.626 0.959 -0.033 1.00 98.38 189 GLN A O 1
ATOM 1497 N N . PHE A 1 190 ? -0.028 -0.059 1.143 1.00 98.62 190 PHE A N 1
ATOM 1498 C CA . PHE A 1 190 ? 0.964 0.962 0.824 1.00 98.62 190 PHE A CA 1
ATOM 1499 C C . PHE A 1 190 ? 1.358 0.887 -0.647 1.00 98.62 190 PHE A C 1
ATOM 1501 O O . PHE A 1 190 ? 1.490 -0.192 -1.220 1.00 98.62 190 PHE A O 1
ATOM 1508 N N . ILE A 1 191 ? 1.587 2.050 -1.247 1.00 98.25 191 ILE A N 1
ATOM 1509 C CA . ILE A 1 191 ? 2.340 2.164 -2.500 1.00 98.25 191 ILE A CA 1
ATOM 1510 C C . ILE A 1 191 ? 3.851 2.104 -2.198 1.00 98.25 191 ILE A C 1
ATOM 1512 O O . ILE A 1 191 ? 4.240 2.385 -1.059 1.00 98.25 191 ILE A O 1
ATOM 1516 N N . PRO A 1 192 ? 4.717 1.762 -3.170 1.00 98.44 192 PRO A N 1
ATOM 1517 C CA . PRO A 1 192 ? 6.159 1.629 -2.940 1.00 98.44 192 PRO A CA 1
ATOM 1518 C C . PRO A 1 192 ? 6.817 2.832 -2.255 1.00 98.44 192 PRO A C 1
ATOM 1520 O O . PRO A 1 192 ? 7.574 2.656 -1.305 1.00 98.44 192 PRO A O 1
ATOM 1523 N N . SER A 1 193 ? 6.476 4.059 -2.645 1.00 98.25 193 SER A N 1
ATOM 1524 C CA . SER A 1 193 ? 6.998 5.259 -1.981 1.00 98.25 193 SER A CA 1
ATOM 1525 C C . SER A 1 193 ? 6.551 5.370 -0.518 1.00 98.25 193 SER A C 1
ATOM 1527 O O . SER A 1 193 ? 7.319 5.814 0.333 1.00 98.25 193 SER A O 1
ATOM 1529 N N . SER A 1 194 ? 5.334 4.930 -0.182 1.00 98.38 194 SER A N 1
ATOM 1530 C CA . SER A 1 194 ? 4.876 4.885 1.213 1.00 98.38 194 SER A CA 1
ATOM 1531 C C . SER A 1 194 ? 5.602 3.808 2.010 1.00 98.38 194 SER A C 1
ATOM 1533 O O . SER A 1 194 ? 5.927 4.031 3.172 1.00 98.38 194 SER A O 1
ATOM 1535 N N . TYR A 1 195 ? 5.912 2.671 1.383 1.00 98.00 195 TYR A N 1
ATOM 1536 C CA . TYR A 1 195 ? 6.764 1.656 1.992 1.00 98.00 195 TYR A CA 1
ATOM 1537 C C . TYR A 1 195 ? 8.130 2.237 2.359 1.00 98.00 195 TYR A C 1
ATOM 1539 O O . TYR A 1 195 ? 8.521 2.196 3.519 1.00 98.00 195 TYR A O 1
ATOM 1547 N N . VAL A 1 196 ? 8.822 2.835 1.386 1.00 96.69 196 VAL A N 1
ATOM 1548 C CA . VAL A 1 196 ? 10.183 3.358 1.574 1.00 96.69 196 VAL A CA 1
ATOM 1549 C C . VAL A 1 196 ? 10.246 4.417 2.677 1.00 96.69 196 VAL A C 1
ATOM 1551 O O . VAL A 1 196 ? 11.219 4.461 3.423 1.00 96.69 196 VAL A O 1
ATOM 1554 N N . ASN A 1 197 ? 9.214 5.255 2.803 1.00 97.50 197 ASN A N 1
ATOM 1555 C CA . ASN A 1 197 ? 9.219 6.367 3.752 1.00 97.50 197 ASN A CA 1
ATOM 1556 C C . ASN A 1 197 ? 8.644 6.028 5.135 1.00 97.50 197 ASN A C 1
ATOM 1558 O O . ASN A 1 197 ? 8.993 6.699 6.106 1.00 97.50 197 ASN A O 1
ATOM 1562 N N . TYR A 1 198 ? 7.736 5.051 5.237 1.00 98.50 198 TYR A N 1
ATOM 1563 C CA . TYR A 1 198 ? 6.931 4.866 6.450 1.00 98.50 198 TYR A CA 1
ATOM 1564 C C . TYR A 1 198 ? 6.846 3.427 6.951 1.00 98.50 198 TYR A C 1
ATOM 1566 O O . TYR A 1 198 ? 6.381 3.235 8.078 1.00 98.50 198 TYR A O 1
ATOM 1574 N N . ALA A 1 199 ? 7.251 2.427 6.164 1.00 97.94 199 ALA A N 1
ATOM 1575 C CA . ALA A 1 199 ? 7.204 1.052 6.635 1.00 97.94 199 ALA A CA 1
ATOM 1576 C C . ALA A 1 199 ? 8.281 0.802 7.699 1.00 97.94 199 ALA A C 1
ATOM 1578 O O . ALA A 1 199 ? 9.422 1.241 7.563 1.00 97.94 199 ALA A O 1
ATOM 1579 N N . VAL A 1 200 ? 7.893 0.122 8.774 1.00 97.88 200 VAL A N 1
ATOM 1580 C CA . VAL A 1 200 ? 8.746 -0.154 9.935 1.00 97.88 200 VAL A CA 1
ATOM 1581 C C . VAL A 1 200 ? 8.561 -1.596 10.391 1.00 97.88 200 VAL A C 1
ATOM 1583 O O . VAL A 1 200 ? 7.473 -2.159 10.258 1.00 97.88 200 VAL A O 1
ATOM 1586 N N . ASP A 1 201 ? 9.633 -2.159 10.940 1.00 97.44 201 ASP A N 1
ATOM 1587 C CA . ASP A 1 201 ? 9.649 -3.485 11.551 1.00 97.44 201 ASP A CA 1
ATOM 1588 C C . ASP A 1 201 ? 8.865 -3.414 12.869 1.00 97.44 201 ASP A C 1
ATOM 1590 O O . ASP A 1 201 ? 9.256 -2.719 13.812 1.00 97.44 201 ASP A O 1
ATOM 1594 N N . GLY A 1 202 ? 7.703 -4.064 12.896 1.00 97.19 202 GLY A N 1
ATOM 1595 C CA . GLY A 1 202 ? 6.777 -4.022 14.020 1.00 97.19 202 GLY A CA 1
ATOM 1596 C C . GLY A 1 202 ? 6.888 -5.225 14.951 1.00 97.19 202 GLY A C 1
ATOM 1597 O O . GLY A 1 202 ? 6.260 -5.216 16.013 1.00 97.19 202 GLY A O 1
ATOM 1598 N N . ASN A 1 203 ? 7.620 -6.273 14.567 1.00 96.38 203 ASN A N 1
ATOM 1599 C CA . ASN A 1 203 ? 7.832 -7.470 15.386 1.00 96.38 203 ASN A CA 1
ATOM 1600 C C . ASN A 1 203 ? 9.284 -7.610 15.896 1.00 96.38 203 ASN A C 1
ATOM 1602 O O . ASN A 1 203 ? 9.526 -8.440 16.774 1.00 96.38 203 ASN A O 1
ATOM 1606 N N . GLY A 1 204 ? 10.208 -6.778 15.413 1.00 95.56 204 GLY A N 1
ATOM 1607 C CA . GLY A 1 204 ? 11.614 -6.738 15.798 1.00 95.56 204 GLY A CA 1
ATOM 1608 C C . GLY A 1 204 ? 12.463 -7.862 15.199 1.00 95.56 204 GLY A C 1
ATOM 1609 O O . GLY A 1 204 ? 13.488 -8.203 15.793 1.00 95.56 204 GLY A O 1
ATOM 1610 N N . ASP A 1 205 ? 12.040 -8.480 14.092 1.00 95.50 205 ASP A N 1
ATOM 1611 C CA . ASP A 1 205 ? 12.774 -9.581 13.452 1.00 95.50 205 ASP A CA 1
ATOM 1612 C C . ASP A 1 205 ? 13.900 -9.121 12.504 1.00 95.50 205 ASP A C 1
ATOM 1614 O O . ASP A 1 205 ? 14.680 -9.945 12.015 1.00 95.50 205 ASP A O 1
ATOM 1618 N N . GLY A 1 206 ? 14.049 -7.807 12.314 1.00 93.06 206 GLY A N 1
ATOM 1619 C CA . GLY A 1 206 ? 15.073 -7.187 11.480 1.00 93.06 206 GLY A CA 1
ATOM 1620 C C . GLY A 1 206 ? 14.675 -7.038 10.011 1.00 93.06 206 GLY A C 1
ATOM 1621 O O . GLY A 1 206 ? 15.487 -6.548 9.220 1.00 93.06 206 GLY A O 1
ATOM 1622 N N . ALA A 1 207 ? 13.456 -7.430 9.635 1.00 92.00 207 ALA A N 1
ATOM 1623 C CA . ALA A 1 207 ? 12.891 -7.234 8.310 1.00 92.00 207 ALA A CA 1
ATOM 1624 C C . ALA A 1 207 ? 11.580 -6.440 8.383 1.00 92.00 207 ALA A C 1
ATOM 1626 O O . ALA A 1 207 ? 10.955 -6.303 9.424 1.00 92.00 207 ALA A O 1
ATOM 1627 N N . VAL A 1 208 ? 11.174 -5.876 7.246 1.00 95.06 208 VAL A N 1
ATOM 1628 C CA . VAL A 1 208 ? 9.869 -5.225 7.113 1.00 95.06 208 VAL A CA 1
ATOM 1629 C C . VAL A 1 208 ? 9.071 -5.998 6.072 1.00 95.06 208 VAL A C 1
ATOM 1631 O O . VAL A 1 208 ? 9.413 -6.004 4.890 1.00 95.06 208 VAL A O 1
ATOM 1634 N N . ASP A 1 209 ? 8.001 -6.658 6.498 1.00 95.12 209 ASP A N 1
ATOM 1635 C CA . ASP A 1 209 ? 7.068 -7.371 5.635 1.00 95.12 209 ASP A CA 1
ATOM 1636 C C . ASP A 1 209 ? 5.630 -6.928 5.909 1.00 95.12 209 ASP A C 1
ATOM 1638 O O . ASP A 1 209 ? 4.992 -7.330 6.877 1.00 95.12 209 ASP A O 1
ATOM 1642 N N . LEU A 1 210 ? 5.053 -6.149 4.990 1.00 97.00 210 LEU A N 1
ATOM 1643 C CA . LEU A 1 210 ? 3.667 -5.680 5.103 1.00 97.00 210 LEU A CA 1
ATOM 1644 C C . LEU A 1 210 ? 2.609 -6.795 4.975 1.00 97.00 210 LEU A C 1
ATOM 1646 O O . LEU A 1 210 ? 1.412 -6.502 5.053 1.00 97.00 210 LEU A O 1
ATOM 1650 N N . LEU A 1 211 ? 3.007 -8.055 4.756 1.00 96.50 211 LEU A N 1
ATOM 1651 C CA . LEU A 1 211 ? 2.141 -9.230 4.921 1.00 96.50 211 LEU A CA 1
ATOM 1652 C C . LEU A 1 211 ? 2.049 -9.691 6.385 1.00 96.50 211 LEU A C 1
ATOM 1654 O O . LEU A 1 211 ? 1.114 -10.409 6.748 1.00 96.50 211 LEU A O 1
ATOM 1658 N N . THR A 1 212 ? 2.971 -9.245 7.236 1.00 97.56 212 THR A N 1
ATOM 1659 C CA . THR A 1 212 ? 2.947 -9.448 8.681 1.00 97.56 212 THR A CA 1
ATOM 1660 C C . THR A 1 212 ? 2.085 -8.374 9.334 1.00 97.56 212 THR A C 1
ATOM 1662 O O . THR A 1 212 ? 2.260 -7.173 9.132 1.00 97.56 212 THR A O 1
ATOM 1665 N N . MET A 1 213 ? 1.121 -8.801 10.153 1.00 98.31 213 MET A N 1
ATOM 1666 C CA . MET A 1 213 ? 0.183 -7.875 10.798 1.00 98.31 213 MET A CA 1
ATOM 1667 C C . MET A 1 213 ? 0.887 -6.873 11.723 1.00 98.31 213 MET A C 1
ATOM 1669 O O . MET A 1 213 ? 0.477 -5.718 11.767 1.00 98.31 213 MET A O 1
ATOM 1673 N N . SER A 1 214 ? 1.925 -7.291 12.452 1.00 98.56 214 SER A N 1
ATOM 1674 C CA . SER A 1 214 ? 2.675 -6.412 13.361 1.00 98.56 214 SER A CA 1
ATOM 1675 C C . SER A 1 214 ? 3.350 -5.261 12.611 1.00 98.56 214 SER A C 1
ATOM 1677 O O . SER A 1 214 ? 3.194 -4.107 13.006 1.00 98.56 214 SER A O 1
ATOM 1679 N N . ASP A 1 215 ? 3.995 -5.552 11.481 1.00 98.56 215 ASP A N 1
ATOM 1680 C CA . ASP A 1 215 ? 4.634 -4.547 10.626 1.00 98.56 215 ASP A CA 1
ATOM 1681 C C . ASP A 1 215 ? 3.597 -3.638 9.983 1.00 98.56 215 ASP A C 1
ATOM 1683 O O . ASP A 1 215 ? 3.765 -2.421 9.964 1.00 98.56 215 ASP A O 1
ATOM 1687 N N . ALA A 1 216 ? 2.475 -4.192 9.514 1.00 98.75 216 ALA A N 1
ATOM 1688 C CA . ALA A 1 216 ? 1.374 -3.392 8.988 1.00 98.75 216 ALA A CA 1
ATOM 1689 C C . ALA A 1 216 ? 0.803 -2.436 10.054 1.00 98.75 216 ALA A C 1
ATOM 1691 O O . ALA A 1 216 ? 0.544 -1.271 9.754 1.00 98.75 216 ALA A O 1
ATOM 1692 N N . VAL A 1 217 ? 0.645 -2.899 11.299 1.00 98.88 217 VAL A N 1
ATOM 1693 C CA . VAL A 1 217 ? 0.192 -2.089 12.442 1.00 98.88 217 VAL A CA 1
ATOM 1694 C C . VAL A 1 217 ? 1.164 -0.944 12.722 1.00 98.88 217 VAL A C 1
ATOM 1696 O O . VAL A 1 217 ? 0.743 0.215 12.762 1.00 98.88 217 VAL A O 1
ATOM 1699 N N . ALA A 1 218 ? 2.452 -1.250 12.874 1.00 98.81 218 ALA A N 1
ATOM 1700 C CA . ALA A 1 218 ? 3.471 -0.252 13.172 1.00 98.81 218 ALA A CA 1
ATOM 1701 C C . ALA A 1 218 ? 3.643 0.746 12.013 1.00 98.81 218 ALA A C 1
ATOM 1703 O O . ALA A 1 218 ? 3.694 1.954 12.234 1.00 98.81 218 ALA A O 1
ATOM 1704 N N . SER A 1 219 ? 3.614 0.266 10.769 1.00 98.88 219 SER A N 1
ATOM 1705 C CA . SER A 1 219 ? 3.730 1.090 9.558 1.00 98.88 219 SER A CA 1
ATOM 1706 C C . SER A 1 219 ? 2.545 2.038 9.375 1.00 98.88 219 SER A C 1
ATOM 1708 O O . SER A 1 219 ? 2.734 3.209 9.047 1.00 98.88 219 SER A O 1
ATOM 1710 N N . VAL A 1 220 ? 1.311 1.578 9.624 1.00 98.88 220 VAL A N 1
ATOM 1711 C CA . VAL A 1 220 ? 0.123 2.451 9.605 1.00 98.88 220 VAL A CA 1
ATOM 1712 C C . VAL A 1 220 ? 0.221 3.525 10.684 1.00 98.88 220 VAL A C 1
ATOM 1714 O O . VAL A 1 220 ? -0.062 4.692 10.412 1.00 98.88 220 VAL A O 1
ATOM 1717 N N . ALA A 1 221 ? 0.641 3.155 11.893 1.00 98.81 221 ALA A N 1
ATOM 1718 C CA . ALA A 1 221 ? 0.801 4.102 12.988 1.00 98.81 221 ALA A CA 1
ATOM 1719 C C . ALA A 1 221 ? 1.883 5.152 12.682 1.00 98.81 221 ALA A C 1
ATOM 1721 O O . ALA A 1 221 ? 1.637 6.351 12.838 1.00 98.81 221 ALA A O 1
ATOM 1722 N N . ASN A 1 222 ? 3.036 4.717 12.165 1.00 98.88 222 ASN A N 1
ATOM 1723 C CA . ASN A 1 222 ? 4.116 5.598 11.734 1.00 98.88 222 ASN A CA 1
ATOM 1724 C C . ASN A 1 222 ? 3.648 6.559 10.634 1.00 98.88 222 ASN A C 1
ATOM 1726 O O . ASN A 1 222 ? 3.815 7.769 10.765 1.00 98.88 222 ASN A O 1
ATOM 1730 N N . TYR A 1 223 ? 2.965 6.047 9.605 1.00 98.88 223 TYR A N 1
ATOM 1731 C CA . TYR A 1 223 ? 2.403 6.871 8.535 1.00 98.88 223 TYR A CA 1
ATOM 1732 C C . TYR A 1 223 ? 1.488 7.965 9.085 1.00 98.88 223 TYR A C 1
ATOM 1734 O O . TYR A 1 223 ? 1.674 9.141 8.769 1.00 98.88 223 TYR A O 1
ATOM 1742 N N . LEU A 1 224 ? 0.509 7.612 9.923 1.00 98.81 224 LEU A N 1
ATOM 1743 C CA . LEU A 1 224 ? -0.427 8.591 10.477 1.00 98.81 224 LEU A CA 1
ATOM 1744 C C . LEU A 1 224 ? 0.302 9.637 11.324 1.00 98.81 224 LEU A C 1
ATOM 1746 O O . LEU A 1 224 ? 0.029 10.834 11.195 1.00 98.81 224 LEU A O 1
ATOM 1750 N N . LYS A 1 225 ? 1.273 9.212 12.138 1.00 98.56 225 LYS A N 1
ATOM 1751 C CA . LYS A 1 225 ? 2.100 10.123 12.932 1.00 98.56 225 LYS A CA 1
ATOM 1752 C C . LYS A 1 225 ? 2.883 11.100 12.056 1.00 98.56 225 LYS A C 1
ATOM 1754 O O . LYS A 1 225 ? 2.833 12.304 12.309 1.00 98.56 225 LYS A O 1
ATOM 1759 N N . SER A 1 226 ? 3.542 10.615 11.005 1.00 98.44 226 SER A N 1
ATOM 1760 C CA . SER A 1 226 ? 4.277 11.451 10.046 1.00 98.44 226 SER A CA 1
ATOM 1761 C C . SER A 1 226 ? 3.377 12.440 9.300 1.00 98.44 226 SER A C 1
ATOM 1763 O O . SER A 1 226 ? 3.845 13.504 8.905 1.00 98.44 226 SER A O 1
ATOM 1765 N N . HIS A 1 227 ? 2.084 12.137 9.159 1.00 98.44 227 HIS A N 1
ATOM 1766 C CA . HIS A 1 227 ? 1.089 13.017 8.534 1.00 98.44 227 HIS A CA 1
ATOM 1767 C C . HIS A 1 227 ? 0.337 13.908 9.536 1.00 98.44 227 HIS A C 1
ATOM 1769 O O . HIS A 1 227 ? -0.700 14.491 9.211 1.00 98.44 227 HIS A O 1
ATOM 1775 N N . GLY A 1 228 ? 0.884 14.071 10.743 1.00 97.31 228 GLY A N 1
ATOM 1776 C CA . GLY A 1 228 ? 0.402 15.041 11.722 1.00 97.31 228 GLY A CA 1
ATOM 1777 C C . GLY A 1 228 ? -0.663 14.510 12.675 1.00 97.31 228 GLY A C 1
ATOM 1778 O O . GLY A 1 228 ? -1.367 15.319 13.277 1.00 97.31 228 GLY A O 1
ATOM 1779 N N . TRP A 1 229 ? -0.787 13.187 12.843 1.00 98.31 229 TRP A N 1
ATOM 1780 C CA . TRP A 1 229 ? -1.649 12.634 13.887 1.00 98.31 229 TRP A CA 1
ATOM 1781 C C . TRP A 1 229 ? -1.225 13.134 15.273 1.00 98.31 229 TRP A C 1
ATOM 1783 O O . TRP A 1 229 ? -0.080 12.956 15.711 1.00 98.31 229 TRP A O 1
ATOM 1793 N N . ALA A 1 230 ? -2.187 13.718 15.983 1.00 93.25 230 ALA A N 1
ATOM 1794 C CA . ALA A 1 230 ? -2.061 14.125 17.370 1.00 93.25 230 ALA A CA 1
ATOM 1795 C C . ALA A 1 230 ? -3.350 13.769 18.125 1.00 93.25 230 ALA A C 1
ATOM 1797 O O . ALA A 1 230 ? -4.457 14.076 17.686 1.00 93.25 230 ALA A O 1
ATOM 1798 N N . LYS A 1 231 ? -3.197 13.085 19.265 1.00 86.31 231 LYS A N 1
ATOM 1799 C CA . LYS A 1 231 ? -4.300 12.454 20.007 1.00 86.31 231 LYS A CA 1
ATOM 1800 C C . LYS A 1 231 ? -5.394 13.436 20.446 1.00 86.31 231 LYS A C 1
ATOM 1802 O O . LYS A 1 231 ? -6.565 13.068 20.436 1.00 86.31 231 LYS A O 1
ATOM 1807 N N . ASP A 1 232 ? -5.038 14.679 20.738 1.00 92.00 232 ASP A N 1
ATOM 1808 C CA . ASP A 1 232 ? -5.983 15.695 21.219 1.00 92.00 232 ASP A CA 1
ATOM 1809 C C . ASP A 1 232 ? -6.323 16.754 20.149 1.00 92.00 232 ASP A C 1
ATOM 1811 O O . ASP A 1 232 ? -6.921 17.781 20.454 1.00 92.00 232 ASP A O 1
ATOM 1815 N N . ASP A 1 233 ? -5.973 16.497 18.881 1.00 95.25 233 ASP A N 1
ATOM 1816 C CA . ASP A 1 233 ? -6.224 17.384 17.739 1.00 95.25 233 ASP A CA 1
ATOM 1817 C C . ASP A 1 233 ? -7.125 16.694 16.703 1.00 95.25 233 ASP A C 1
ATOM 1819 O O . ASP A 1 233 ? -6.678 15.875 15.897 1.00 95.25 233 ASP A O 1
ATOM 1823 N N . SER A 1 234 ? -8.415 17.037 16.708 1.00 95.62 234 SER A N 1
ATOM 1824 C CA . SER A 1 234 ? -9.388 16.449 15.776 1.00 95.62 234 SER A CA 1
ATOM 1825 C C . SER A 1 234 ? -9.071 16.768 14.309 1.00 95.62 234 SER A C 1
ATOM 1827 O O . SER A 1 234 ? -9.243 15.901 13.448 1.00 95.62 234 SER A O 1
ATOM 1829 N N . ASP A 1 235 ? -8.553 17.965 14.022 1.00 96.69 235 ASP A N 1
ATOM 1830 C CA . ASP A 1 235 ? -8.208 18.379 12.660 1.00 96.69 235 ASP A CA 1
ATOM 1831 C C . ASP A 1 235 ? -6.939 17.664 12.184 1.00 96.69 235 ASP A C 1
ATOM 1833 O O . ASP A 1 235 ? -6.865 17.202 11.042 1.00 96.69 235 ASP A O 1
ATOM 1837 N N . GLY A 1 236 ? -5.947 17.510 13.064 1.00 97.75 236 GLY A N 1
ATOM 1838 C CA . GLY A 1 236 ? -4.753 16.696 12.827 1.00 97.75 236 GLY A CA 1
ATOM 1839 C C . GLY A 1 236 ? -5.093 15.240 12.522 1.00 97.75 236 GLY A C 1
ATOM 1840 O O . GLY A 1 236 ? -4.622 14.691 11.522 1.00 97.75 236 GLY A O 1
ATOM 1841 N N . LYS A 1 237 ? -5.989 14.631 13.310 1.00 98.38 237 LYS A N 1
ATOM 1842 C CA . LYS A 1 237 ? -6.485 13.270 13.055 1.00 98.38 237 LYS A CA 1
ATOM 1843 C C . LYS A 1 237 ? -7.173 13.150 11.700 1.00 98.38 237 LYS A C 1
ATOM 1845 O O . LYS A 1 237 ? -6.883 12.221 10.945 1.00 98.38 237 LYS A O 1
ATOM 1850 N N . TRP A 1 238 ? -8.065 14.088 11.373 1.00 98.31 238 TRP A N 1
ATOM 1851 C CA . TRP A 1 238 ? -8.760 14.092 10.088 1.00 98.31 238 TRP A CA 1
ATOM 1852 C C . TRP A 1 238 ? -7.777 14.187 8.920 1.00 98.31 238 TRP A C 1
ATOM 1854 O O . TRP A 1 238 ? -7.840 13.373 7.998 1.00 98.31 238 TRP A O 1
ATOM 1864 N N . ARG A 1 239 ? -6.836 15.140 8.969 1.00 98.12 239 ARG A N 1
ATOM 1865 C CA . ARG A 1 239 ? -5.827 15.336 7.916 1.00 98.12 239 ARG A CA 1
ATOM 1866 C C . ARG A 1 239 ? -4.937 14.111 7.731 1.00 98.12 239 ARG A C 1
ATOM 1868 O O . ARG A 1 239 ? -4.692 13.733 6.589 1.00 98.12 239 ARG A O 1
ATOM 1875 N N . ALA A 1 240 ? -4.503 13.471 8.815 1.00 98.56 240 ALA A N 1
ATOM 1876 C CA . ALA A 1 240 ? -3.660 12.281 8.743 1.00 98.56 240 ALA A CA 1
ATOM 1877 C C . ALA A 1 240 ? -4.376 11.100 8.058 1.00 98.56 240 ALA A C 1
ATOM 1879 O O . ALA A 1 240 ? -3.801 10.448 7.188 1.00 98.56 240 ALA A O 1
ATOM 1880 N N . VAL A 1 241 ? -5.652 10.857 8.382 1.00 98.56 241 VAL A N 1
ATOM 1881 C CA . VAL A 1 241 ? -6.446 9.798 7.727 1.00 98.56 241 VAL A CA 1
ATOM 1882 C C . VAL A 1 241 ? -6.784 10.172 6.282 1.00 98.56 241 VAL A C 1
ATOM 1884 O O . VAL A 1 241 ? -6.761 9.312 5.404 1.00 98.56 241 VAL A O 1
ATOM 1887 N N . TYR A 1 242 ? -7.059 11.451 6.009 1.00 98.06 242 TYR A N 1
ATOM 1888 C CA . TYR A 1 242 ? -7.311 11.943 4.653 1.00 98.06 242 TYR A CA 1
ATOM 1889 C C . TYR A 1 242 ? -6.073 11.825 3.752 1.00 98.06 242 TYR A C 1
ATOM 1891 O O . TYR A 1 242 ? -6.212 11.538 2.568 1.00 98.06 242 TYR A O 1
ATOM 1899 N N . ALA A 1 243 ? -4.866 12.004 4.296 1.00 98.06 243 ALA A N 1
ATOM 1900 C CA . ALA A 1 243 ? -3.625 11.798 3.551 1.00 98.06 243 ALA A CA 1
ATOM 1901 C C . ALA A 1 243 ? -3.455 10.335 3.107 1.00 98.06 243 ALA A C 1
ATOM 1903 O O . ALA A 1 243 ? -2.993 10.084 1.995 1.00 98.06 243 ALA A O 1
ATOM 1904 N N . TYR A 1 244 ? -3.907 9.385 3.935 1.00 97.94 244 TYR A N 1
ATOM 1905 C CA . TYR A 1 244 ? -3.887 7.954 3.617 1.00 97.94 244 TYR A CA 1
ATOM 1906 C C . TYR A 1 244 ? -4.734 7.634 2.378 1.00 97.94 244 TYR A C 1
ATOM 1908 O O . TYR A 1 244 ? -4.319 6.895 1.487 1.00 97.94 244 TYR A O 1
ATOM 1916 N N . ASN A 1 245 ? -5.931 8.222 2.304 1.00 96.12 245 ASN A N 1
ATOM 1917 C CA . ASN A 1 245 ? -6.809 8.144 1.144 1.00 96.12 245 ASN A CA 1
ATOM 1918 C C . ASN A 1 245 ? -7.661 9.417 1.067 1.00 96.12 245 ASN A C 1
ATOM 1920 O O . ASN A 1 245 ? -8.529 9.641 1.914 1.00 96.12 245 ASN A O 1
ATOM 1924 N N . HIS A 1 246 ? -7.408 10.234 0.037 1.00 94.06 246 HIS A N 1
ATOM 1925 C CA . HIS A 1 246 ? -8.005 11.557 -0.183 1.00 94.06 246 HIS A CA 1
ATOM 1926 C C . HIS A 1 246 ? -9.508 11.479 -0.528 1.00 94.0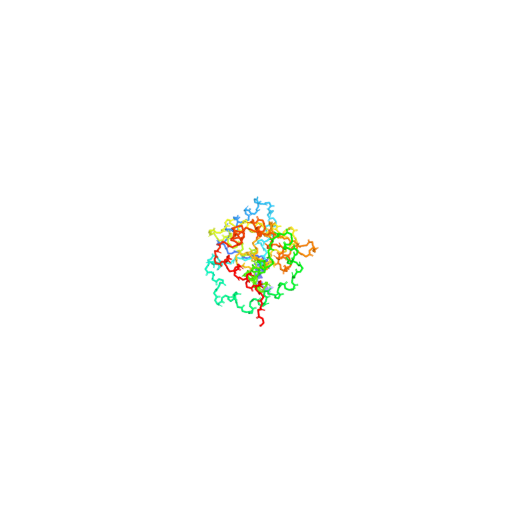6 246 HIS A C 1
ATOM 1928 O O . HIS A 1 246 ? -9.934 11.744 -1.657 1.00 94.06 246 HIS A O 1
ATOM 1934 N N . CYS A 1 247 ? -10.317 11.057 0.444 1.00 94.38 247 CYS A N 1
ATOM 1935 C CA . CYS A 1 247 ? -11.744 10.805 0.319 1.00 94.38 247 CYS A CA 1
ATOM 1936 C C . CYS A 1 247 ? -12.454 10.994 1.669 1.00 94.38 247 CYS A C 1
ATOM 1938 O O . CYS A 1 247 ? -12.277 10.206 2.595 1.00 94.38 247 CYS A O 1
ATOM 1940 N N . ASP A 1 248 ? -13.356 11.971 1.771 1.00 95.62 248 ASP A N 1
ATOM 1941 C CA . ASP A 1 248 ? -14.115 12.211 3.010 1.00 95.62 248 ASP A CA 1
ATOM 1942 C C . ASP A 1 248 ? -14.933 10.994 3.459 1.00 95.62 248 ASP A C 1
ATOM 1944 O O . ASP A 1 248 ? -15.078 10.738 4.653 1.00 95.62 248 ASP A O 1
ATOM 1948 N N . ASN A 1 249 ? -15.482 10.220 2.512 1.00 95.75 249 ASN A N 1
ATOM 1949 C CA . ASN A 1 249 ? -16.225 9.003 2.849 1.00 95.75 249 ASN A CA 1
ATOM 1950 C C . ASN A 1 249 ? -15.319 7.949 3.497 1.00 95.75 249 ASN A C 1
ATOM 1952 O O . ASN A 1 249 ? -15.773 7.261 4.408 1.00 95.75 249 ASN A O 1
ATOM 1956 N N . TYR A 1 250 ? -14.057 7.860 3.065 1.00 97.19 250 TYR A N 1
ATOM 1957 C CA . TYR A 1 250 ? -13.053 7.000 3.687 1.00 97.19 250 TYR A CA 1
ATOM 1958 C C . TYR A 1 250 ? -12.781 7.455 5.121 1.00 97.19 250 TYR A C 1
ATOM 1960 O O . TYR A 1 250 ? -12.967 6.675 6.051 1.00 97.19 250 TYR A O 1
ATOM 1968 N N . VAL A 1 251 ? -12.465 8.738 5.322 1.00 98.00 251 VAL A N 1
ATOM 1969 C CA . VAL A 1 251 ? -12.161 9.284 6.654 1.00 98.00 251 VAL A CA 1
ATOM 1970 C C . VAL A 1 251 ? -13.317 9.052 7.632 1.00 98.00 251 VAL A C 1
ATOM 1972 O O . VAL A 1 251 ? -13.122 8.515 8.723 1.00 98.00 251 VAL A O 1
ATOM 1975 N N . ARG A 1 252 ? -14.552 9.363 7.215 1.00 98.00 252 ARG A N 1
ATOM 1976 C CA . ARG A 1 252 ? -15.761 9.116 8.022 1.00 98.00 252 ARG A CA 1
ATOM 1977 C C . ARG A 1 252 ? -15.938 7.639 8.364 1.00 98.00 252 ARG A C 1
ATOM 1979 O O . ARG A 1 252 ? -16.353 7.319 9.474 1.00 98.00 252 ARG A O 1
ATOM 1986 N N . ALA A 1 253 ? -15.646 6.743 7.425 1.00 98.25 253 ALA A N 1
ATOM 1987 C CA . ALA A 1 253 ? -15.761 5.307 7.636 1.00 98.25 253 ALA A CA 1
ATOM 1988 C C . ALA A 1 253 ? -14.739 4.782 8.652 1.00 98.25 253 ALA A C 1
ATOM 1990 O O . ALA A 1 253 ? -15.111 3.978 9.509 1.00 98.25 253 ALA A O 1
ATOM 1991 N N . ILE A 1 254 ? -13.497 5.274 8.603 1.00 98.62 254 ILE A N 1
ATOM 1992 C CA . ILE A 1 254 ? -12.448 4.942 9.575 1.00 98.62 254 ILE A CA 1
ATOM 1993 C C . ILE A 1 254 ? -12.883 5.328 10.989 1.00 98.62 254 ILE A C 1
ATOM 1995 O O . ILE A 1 254 ? -12.917 4.466 11.868 1.00 98.62 254 ILE A O 1
ATOM 1999 N N . PHE A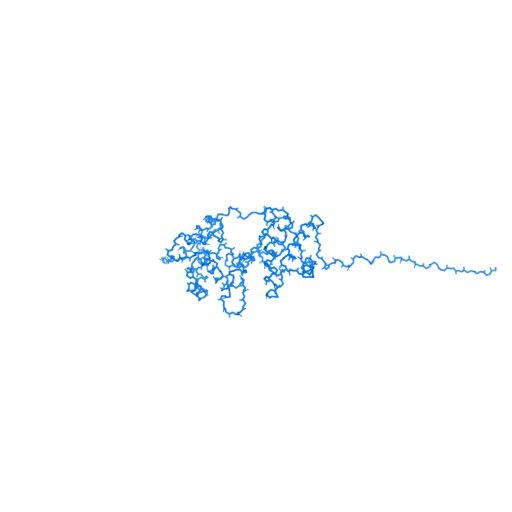 1 255 ? -13.303 6.579 11.201 1.00 98.50 255 PHE A N 1
ATOM 2000 C CA . PHE A 1 255 ? -13.743 7.029 12.524 1.00 98.50 255 PHE A CA 1
ATOM 2001 C C . PHE A 1 255 ? -14.994 6.292 13.015 1.00 98.50 255 PHE A C 1
ATOM 2003 O O . PHE A 1 255 ? -15.028 5.857 14.163 1.00 98.50 255 PHE A O 1
ATOM 2010 N N . ALA A 1 256 ? -15.992 6.080 12.151 1.00 98.44 256 ALA A N 1
ATOM 2011 C CA . ALA A 1 256 ? -17.210 5.362 12.529 1.00 98.44 256 ALA A CA 1
ATOM 2012 C C . ALA A 1 256 ? -16.927 3.910 12.945 1.00 98.44 256 ALA A C 1
ATOM 2014 O O . ALA A 1 256 ? -17.519 3.400 13.897 1.00 98.44 256 ALA A O 1
ATOM 2015 N N . TYR A 1 257 ? -16.023 3.226 12.238 1.00 98.56 257 TYR A N 1
ATOM 2016 C CA . TYR A 1 257 ? -15.646 1.864 12.593 1.00 98.56 257 TYR A CA 1
ATOM 2017 C C . TYR A 1 257 ? -14.806 1.821 13.872 1.00 98.56 257 TYR A C 1
ATOM 2019 O O . TYR A 1 257 ? -15.077 0.988 14.734 1.00 98.56 257 TYR A O 1
ATOM 2027 N N . ALA A 1 258 ? -13.848 2.739 14.036 1.00 98.44 258 ALA A N 1
ATOM 2028 C CA . ALA A 1 258 ? -13.054 2.852 15.257 1.00 98.44 258 ALA A CA 1
ATOM 2029 C C . ALA A 1 258 ? -13.938 3.096 16.495 1.00 98.44 258 ALA A C 1
ATOM 2031 O O . ALA A 1 258 ? -13.793 2.414 17.510 1.00 98.44 258 ALA A O 1
ATOM 2032 N N . GLU A 1 259 ? -14.931 3.982 16.388 1.00 98.00 259 GLU A N 1
ATOM 2033 C CA . GLU A 1 259 ? -15.912 4.211 17.451 1.00 98.00 259 GLU A CA 1
ATOM 2034 C C . GLU A 1 259 ? -16.722 2.940 17.764 1.00 98.00 259 GLU A C 1
ATOM 2036 O O . GLU A 1 259 ? -16.919 2.581 18.927 1.00 98.00 259 GLU A O 1
ATOM 2041 N N . ALA A 1 260 ? -17.161 2.210 16.735 1.00 97.88 260 ALA A N 1
ATOM 2042 C CA . ALA A 1 260 ? -17.901 0.963 16.911 1.00 97.88 260 ALA A CA 1
ATOM 2043 C C . ALA A 1 260 ? -17.069 -0.139 17.595 1.00 97.88 260 ALA A C 1
ATOM 2045 O O . ALA A 1 260 ? -17.625 -0.945 18.347 1.00 97.88 260 ALA A O 1
ATOM 2046 N N . LEU A 1 261 ? -15.752 -0.175 17.361 1.00 97.75 261 LEU A N 1
ATOM 2047 C CA . LEU A 1 261 ? -14.836 -1.080 18.058 1.00 97.75 261 LEU A CA 1
ATOM 2048 C C . LEU A 1 261 ? -14.724 -0.733 19.548 1.00 97.75 261 LEU A C 1
ATOM 2050 O O . LEU A 1 261 ? -14.782 -1.649 20.372 1.00 97.75 261 LEU A O 1
ATOM 2054 N N . ALA A 1 262 ? -14.619 0.561 19.870 1.00 94.94 262 ALA A N 1
ATOM 2055 C CA . ALA A 1 262 ? -14.427 1.072 21.227 1.00 94.94 262 ALA A CA 1
ATOM 2056 C C . ALA A 1 262 ? -15.664 0.919 22.129 1.00 94.94 262 ALA A C 1
ATOM 2058 O O . ALA A 1 262 ? -15.536 0.750 23.343 1.00 94.94 262 ALA A O 1
ATOM 2059 N N . ARG A 1 263 ? -16.878 0.958 21.561 1.00 91.00 263 ARG A N 1
ATOM 2060 C CA . ARG A 1 263 ? -18.113 0.755 22.334 1.00 91.00 263 ARG A CA 1
ATOM 2061 C C . ARG A 1 263 ? -18.133 -0.656 22.934 1.00 91.00 263 ARG A C 1
ATOM 2063 O O . ARG A 1 263 ? -18.056 -1.644 22.201 1.00 91.00 263 ARG A O 1
ATOM 2070 N N . GLN A 1 264 ? -18.285 -0.763 24.254 1.00 62.72 264 GLN A N 1
ATOM 2071 C CA . GLN A 1 264 ? -18.542 -2.043 24.919 1.00 62.72 264 GLN A CA 1
ATOM 2072 C C . GLN A 1 264 ? -19.894 -2.597 24.440 1.00 62.72 264 GLN A C 1
ATOM 2074 O O . GLN A 1 264 ? -20.862 -1.847 24.304 1.00 62.72 264 GLN A O 1
ATOM 2079 N N . GLN A 1 265 ? -19.972 -3.900 24.148 1.00 56.38 265 GLN A N 1
ATOM 2080 C CA . GLN A 1 265 ? -21.279 -4.541 23.996 1.00 56.38 265 GLN A CA 1
ATOM 2081 C C . GLN A 1 265 ? -21.949 -4.510 25.367 1.00 56.38 265 GLN A C 1
ATOM 2083 O O . GLN A 1 265 ? -21.480 -5.170 26.289 1.00 56.38 265 GLN A O 1
ATOM 2088 N N . VAL A 1 266 ? -23.025 -3.734 25.496 1.00 45.19 266 VAL A N 1
ATOM 2089 C CA . VAL A 1 266 ? -24.015 -4.003 26.538 1.00 45.19 266 VAL A CA 1
ATOM 2090 C C . VAL A 1 266 ? -24.530 -5.409 26.229 1.00 45.19 266 VAL A C 1
ATOM 2092 O O . VAL A 1 266 ? -25.043 -5.633 25.128 1.00 45.19 266 VAL A O 1
ATOM 2095 N N . GLN A 1 267 ? -24.224 -6.355 27.119 1.00 35.97 267 GLN A N 1
ATOM 2096 C CA . GLN A 1 267 ? -24.728 -7.727 27.053 1.00 35.97 267 GLN A CA 1
ATOM 2097 C C . GLN A 1 267 ? -26.251 -7.741 27.140 1.00 35.97 267 GLN A C 1
ATOM 2099 O O . GLN A 1 267 ? -26.800 -6.918 27.907 1.00 35.97 267 GLN A O 1
#

pLDDT: mean 91.09, std 15.3, range [35.97, 98.88]

Nearest PDB structures (foldseek):
  1d0l-assembly1_A  TM=8.265E-01  e=1.283E-15  Escherichia coli
  1ltm-assembly1_A  TM=8.519E-01  e=6.624E-15  Escherichia coli
  1qdt-assembly1_A  TM=8.295E-01  e=6.624E-15  Escherichia coli
  4anr-assembly1_A  TM=8.960E-01  e=1.395E-13  Pseudomonas aeruginosa PAO1
  5o8x-assembly2_B  TM=8.653E-01  e=3.915E-13  Pseudomonas aeruginosa

Solvent-accessible surface area (backbone atoms only — not comparable to full-atom values): 14749 Å² total; per-residue (Å²): 132,88,88,82,91,76,84,85,73,86,77,80,78,86,84,83,86,87,87,81,81,67,88,64,43,29,74,71,62,75,92,44,45,67,25,48,53,52,44,51,52,57,36,40,78,71,71,49,50,72,64,62,51,47,61,55,64,37,30,53,85,42,47,76,51,77,86,52,71,81,63,73,88,75,85,71,58,51,77,35,80,88,64,33,52,86,33,71,68,45,42,51,51,51,49,49,48,54,63,74,41,41,64,44,37,49,52,26,23,70,75,40,53,38,58,50,45,51,48,52,23,48,27,42,71,59,6,59,71,50,78,50,33,55,80,33,37,19,54,33,31,21,47,27,36,27,26,53,81,53,102,52,13,72,61,22,45,52,36,45,46,36,39,51,51,52,21,62,76,67,76,44,67,58,77,75,43,44,3,28,69,81,27,23,25,32,24,59,45,40,36,36,57,50,40,77,76,30,56,37,56,36,78,73,81,86,56,71,48,42,80,40,67,38,16,24,45,28,15,51,24,41,40,28,33,77,48,48,38,40,82,90,35,71,66,33,39,50,50,14,47,26,70,78,43,88,37,72,57,54,40,53,38,30,54,54,42,18,52,61,58,68,51,76,80,81,126

Mean predicted aligned error: 6.98 Å

Foldseek 3Di:
DDDDDDDPDDDPPPPDPDPPPQQFFADDDPVLVVLLVVLVVLLVVVPDDPVNSCVQRGGNLADADLVLLPDDPPDDQCVDVVVVCLPPVNLVVLLVVCVVCVPLLVVLCVPQVDHSLLLSLLLCSQANVLVRFAFDLLLNLLSNPLRPDDPCNVVSSVLNSLLSVVCVVVVHDSRPFGGDSNQQGASNRDGSVLCVPQFDDQPPPPDTDSVDSSRSSNSLSRQLSVQQDDNPDPVSNLRSQCVSPVDPSSSVSSVVSSVSNPDDPPD

Sequence (267 aa):
MRSRHIPFIFAVSLVLIFVLADLNHAYVDPVYQDGLNLLQLDLQKQGFTSEELTNVFSDSRFQVYPHIVGKTGKGMNYLSKRFGLLSKDSINRGRGILARYAASLKDAEQIYGVEKEIIVAILRVETNFGSAMGTYPILNSLATMAIIENRRSEWARKEVAELLKMCKAQQRDPFTIQGSWAGAFGISQFIPSSYVNYAVDGNGDGAVDLLTMSDAVASVANYLKSHGWAKDDSDGKWRAVYAYNHCDNYVRAIFAYAEALARQQVQ

Radius of gyration: 25.63 Å; Cα contacts (8 Å, |Δi|>4): 383; chains: 1; bounding box: 55×69×100 Å